Protein AF-A0A2N0X9U8-F1 (afdb_monomer_lite)

Foldseek 3Di:
DWDWDWPPVPADPFWTWIAGPVGDIDIDGPVVVVVVPPPPPVPPPCPDFPDDLVVLLQVVLQVDDLVRSCVVRVHDSVVSCVSNVVSQVVFVVVQVLQQQAFEADPVGTDPHGPVVLLCVLQVVVVHHQVQKDWTWHADPVRWIKIWIDDDPDIWIWTWADDPPDRIYTYTDDPSNVSSNPDPPPPPPVPPPPPPPPPPDPPPPPDPPDPDDDPVCVVVPDDDDDDDDD

Radius of gyration: 42.29 Å; chains: 1; bounding box: 93×43×128 Å

Organism: NCBI:txid161890

InterPro domains:
  IPR021421 Domain of unknown function DUF3071 [PF11268] (1-158)
  IPR047682 Septation protein SepH-like [NF040712] (1-182)

pLDDT: mean 82.92, std 18.52, range [40.16, 98.5]

Secondary structure (DSSP, 8-state):
----EE-TTT--SSEEEEE-TTS-EEEEEHHHHHHHHS--------PPPSS-HHHHHHHHHTT--HHHHHHHHTS-GGGTHHHHHHHHHHHHHHHHHHHTSEEEETTEE-SS-HHHHHHHHHHTTT--GGG-EEEEEE-TTS-EEEEEEETTEEEEEEEE--SSS--EEEE-SHHHHHHHSPPPP-------------------------PPPHHHHHTT---------

Structure (mmCIF, N/CA/C/O backbone):
data_AF-A0A2N0X9U8-F1
#
_entry.id   AF-A0A2N0X9U8-F1
#
loop_
_atom_site.group_PDB
_atom_site.id
_atom_site.type_symbol
_atom_site.label_atom_id
_atom_site.label_alt_id
_atom_site.label_comp_id
_atom_site.label_asym_id
_atom_site.label_entity_id
_atom_site.label_seq_id
_atom_site.pdbx_PDB_ins_code
_atom_site.Cartn_x
_atom_site.Cartn_y
_atom_site.Cartn_z
_atom_site.occupancy
_atom_site.B_iso_or_equiv
_atom_site.auth_seq_id
_atom_site.auth_comp_id
_atom_site.auth_asym_id
_atom_site.auth_atom_id
_atom_site.pdbx_PDB_model_num
ATOM 1 N N . MET A 1 1 ? -51.747 7.696 3.786 1.00 64.94 1 MET A N 1
ATOM 2 C CA . MET A 1 1 ? -51.017 8.387 4.869 1.00 64.94 1 MET A CA 1
ATOM 3 C C . MET A 1 1 ? -51.560 9.799 4.972 1.00 64.94 1 MET A C 1
ATOM 5 O O . MET A 1 1 ? -51.963 10.325 3.943 1.00 64.94 1 MET A O 1
ATOM 9 N N . ARG A 1 2 ? -51.633 10.371 6.176 1.00 81.62 2 ARG A N 1
ATOM 10 C CA . ARG A 1 2 ? -51.965 11.790 6.367 1.00 81.62 2 ARG A CA 1
ATOM 11 C C . ARG A 1 2 ? -50.661 12.577 6.458 1.00 81.62 2 ARG A C 1
ATOM 13 O O . ARG A 1 2 ? -49.726 12.105 7.099 1.00 81.62 2 ARG A O 1
ATOM 20 N N . GLU A 1 3 ? -50.603 13.722 5.795 1.00 84.56 3 GLU A N 1
ATOM 21 C CA . GLU A 1 3 ? -49.429 14.596 5.793 1.00 84.56 3 GLU A CA 1
ATOM 22 C C . GLU A 1 3 ? -49.537 15.616 6.930 1.00 84.56 3 GLU A C 1
ATOM 24 O O . GLU A 1 3 ? -50.634 16.053 7.270 1.00 84.56 3 GLU A O 1
ATOM 29 N N . LEU A 1 4 ? -48.403 15.963 7.536 1.00 92.75 4 LEU A N 1
ATOM 30 C CA . LEU A 1 4 ? -48.306 16.992 8.568 1.00 92.75 4 LEU A CA 1
ATOM 31 C C . LEU A 1 4 ? -47.354 18.085 8.086 1.00 92.75 4 LEU A C 1
ATOM 33 O O . LEU A 1 4 ? -46.292 17.790 7.533 1.00 92.75 4 LEU A O 1
ATOM 37 N N . HIS A 1 5 ? -47.710 19.342 8.327 1.00 91.88 5 HIS A N 1
ATOM 38 C CA . HIS A 1 5 ? -46.909 20.498 7.942 1.00 91.88 5 HIS A CA 1
ATOM 39 C C . HIS A 1 5 ? -46.219 21.111 9.158 1.00 91.88 5 HIS A C 1
ATOM 41 O O . HIS A 1 5 ? -46.817 21.265 10.218 1.00 91.88 5 HIS A O 1
ATOM 47 N N . LEU A 1 6 ? -44.947 21.482 9.007 1.00 94.06 6 LEU A N 1
ATOM 48 C CA . LEU A 1 6 ? -44.181 22.121 10.075 1.00 94.06 6 LEU A CA 1
ATOM 49 C C . LEU A 1 6 ? -44.569 23.596 10.229 1.00 94.06 6 LEU A C 1
ATOM 51 O O . LEU A 1 6 ? -44.310 24.411 9.339 1.00 94.06 6 LEU A O 1
ATOM 55 N N . VAL A 1 7 ? -45.076 23.958 11.405 1.00 94.75 7 VAL A N 1
ATOM 56 C CA . VAL A 1 7 ? -45.384 25.340 11.782 1.00 94.75 7 VAL A CA 1
ATOM 57 C C . VAL A 1 7 ? -44.135 25.975 12.390 1.00 94.75 7 VAL A C 1
ATOM 59 O O . VAL A 1 7 ? -43.879 25.923 13.596 1.00 94.75 7 VAL A O 1
ATOM 62 N N . ARG A 1 8 ? -43.305 26.578 11.532 1.00 88.56 8 ARG A N 1
ATOM 63 C CA . ARG A 1 8 ? -42.007 27.157 11.933 1.00 88.56 8 ARG A CA 1
ATOM 64 C C . ARG A 1 8 ? -42.114 28.285 12.960 1.00 88.56 8 ARG A C 1
ATOM 66 O O . ARG A 1 8 ? -41.180 28.464 13.726 1.00 88.56 8 ARG A O 1
ATOM 73 N N . SER A 1 9 ? -43.213 29.037 12.971 1.00 92.38 9 SER A N 1
ATOM 74 C CA . SER A 1 9 ? -43.421 30.155 13.902 1.00 92.38 9 SER A CA 1
ATOM 75 C C . SER A 1 9 ? -43.620 29.711 15.350 1.00 92.38 9 SER A C 1
ATOM 77 O O . SER A 1 9 ? -43.297 30.464 16.260 1.00 92.38 9 SER A O 1
ATOM 79 N N . GLU A 1 10 ? -44.154 28.506 15.557 1.00 87.81 10 GLU A N 1
ATOM 80 C CA . GLU A 1 10 ? -44.446 27.948 16.885 1.00 87.81 10 GLU A CA 1
ATOM 81 C C . GLU A 1 10 ? -43.420 26.886 17.309 1.00 87.81 10 GLU A C 1
ATOM 83 O O . GLU A 1 10 ? -43.411 26.435 18.452 1.00 87.81 10 GLU A O 1
ATOM 88 N N . SER A 1 11 ? -42.523 26.507 16.396 1.00 90.19 11 SER A N 1
ATOM 89 C CA . SER A 1 11 ? -41.419 25.596 16.679 1.00 90.19 11 SER A CA 1
ATOM 90 C C . SER A 1 11 ? -40.275 26.334 17.379 1.00 90.19 11 SER A C 1
ATOM 92 O O . SER A 1 11 ? -39.897 27.441 16.997 1.00 90.19 11 SER A O 1
ATOM 94 N N . THR A 1 12 ? -39.688 25.702 18.389 1.00 90.88 12 THR A N 1
ATOM 95 C CA . THR A 1 12 ? -38.556 26.225 19.162 1.00 90.88 12 THR A CA 1
ATOM 96 C C . THR A 1 12 ? -37.292 25.407 18.894 1.00 90.88 12 THR A C 1
ATOM 98 O O . THR A 1 12 ? -37.301 24.435 18.143 1.00 90.88 12 THR A O 1
ATOM 101 N N . GLY A 1 13 ? -36.177 25.777 19.534 1.00 85.81 13 GLY A N 1
ATOM 102 C CA . GLY A 1 13 ? -34.935 25.000 19.465 1.00 85.81 13 GLY A CA 1
ATOM 103 C C . GLY A 1 13 ? -35.020 23.598 20.086 1.00 85.81 13 GLY A C 1
ATOM 104 O O . GLY A 1 13 ? -34.142 22.781 19.818 1.00 85.81 13 GLY A O 1
ATOM 105 N N . SER A 1 14 ? -36.062 23.302 20.873 1.00 91.06 14 SER A N 1
ATOM 106 C CA . SER A 1 14 ? -36.274 22.006 21.536 1.00 91.06 14 SER A CA 1
ATOM 107 C C . SER A 1 14 ? -37.553 21.274 21.105 1.00 91.06 14 SER A C 1
ATOM 109 O O . SER A 1 14 ? -37.712 20.094 21.418 1.00 91.06 14 SER A O 1
ATOM 111 N N . THR A 1 15 ? -38.468 21.920 20.377 1.00 93.00 15 THR A N 1
ATOM 112 C CA . THR A 1 15 ? -39.773 21.338 20.021 1.00 93.00 15 THR A CA 1
ATOM 113 C C . THR A 1 15 ? -40.205 21.755 18.620 1.00 93.00 15 THR A C 1
ATOM 115 O O . THR A 1 15 ? -40.174 22.936 18.284 1.00 93.00 15 THR A O 1
ATOM 118 N N . LEU A 1 16 ? -40.645 20.793 17.810 1.00 94.31 16 LEU A N 1
ATOM 119 C CA . LEU A 1 16 ? -41.283 21.026 16.516 1.00 94.31 16 LEU A CA 1
ATOM 120 C C . LEU A 1 16 ? -42.798 20.966 16.681 1.00 94.31 16 LEU A C 1
ATOM 122 O O . LEU A 1 16 ? -43.321 20.022 17.271 1.00 94.31 16 LEU A O 1
ATOM 126 N N . VAL A 1 17 ? -43.494 21.955 16.127 1.00 95.06 17 VAL A N 1
ATOM 127 C CA . VAL A 1 17 ? -44.958 21.973 16.076 1.00 95.06 17 VAL A CA 1
ATOM 128 C C . VAL A 1 17 ? -45.402 21.624 14.663 1.00 95.06 17 VAL A C 1
ATOM 130 O O . VAL A 1 17 ? -44.991 22.263 13.694 1.00 95.06 17 VAL A O 1
ATOM 133 N N . LEU A 1 18 ? -46.223 20.588 14.552 1.00 94.50 18 LEU A N 1
ATOM 134 C CA . LEU A 1 18 ? -46.765 20.064 13.309 1.00 94.50 18 LEU A CA 1
ATOM 135 C C . LEU A 1 18 ? -48.277 20.285 13.277 1.00 94.50 18 LEU A C 1
ATOM 137 O O . LEU A 1 18 ? -48.951 20.110 14.288 1.00 94.50 18 LEU A O 1
ATOM 141 N N . GLU A 1 19 ? -48.818 20.625 12.118 1.00 95.50 19 GLU A N 1
ATOM 142 C CA . GLU A 1 19 ? -50.248 20.842 11.919 1.00 95.50 19 GLU A CA 1
ATOM 143 C C . GLU A 1 19 ? -50.774 19.922 10.819 1.00 95.50 19 GLU A C 1
ATOM 145 O O . GLU A 1 19 ? -50.131 19.719 9.784 1.00 95.50 19 GLU A O 1
ATOM 150 N N . SER A 1 20 ? -51.939 19.333 11.065 1.00 93.12 20 SER A N 1
ATOM 151 C CA . SER A 1 20 ? -52.657 18.545 10.069 1.00 93.12 20 SER A CA 1
ATOM 152 C C . SER A 1 20 ? -53.503 19.438 9.148 1.00 93.12 20 SER A C 1
ATOM 154 O O . SER A 1 20 ? -53.868 20.546 9.534 1.00 93.12 20 SER A O 1
ATOM 156 N N . PRO A 1 21 ? -53.926 18.952 7.967 1.00 88.44 21 PRO A N 1
ATOM 157 C CA . PRO A 1 21 ? -54.859 19.677 7.100 1.00 88.44 21 PRO A CA 1
ATOM 158 C C . PRO A 1 21 ? -56.221 19.963 7.755 1.00 88.44 21 PRO A C 1
ATOM 160 O O . PRO A 1 21 ? -56.967 20.816 7.287 1.00 88.44 21 PRO A O 1
ATOM 163 N N . GLU A 1 22 ? -56.550 19.228 8.821 1.00 89.62 22 GLU A N 1
ATOM 164 C CA . GLU A 1 22 ? -57.786 19.337 9.601 1.00 89.62 22 GLU A CA 1
ATOM 165 C C . GLU A 1 22 ? -57.666 20.398 10.722 1.00 89.62 22 GLU A C 1
ATOM 167 O O . GLU A 1 22 ? -58.653 20.703 11.387 1.00 89.62 22 GLU A O 1
ATOM 172 N N . GLY A 1 23 ? -56.479 21.000 10.901 1.00 86.94 23 GLY A N 1
ATOM 173 C CA . GLY A 1 23 ? -56.189 22.045 11.894 1.00 86.94 23 GLY A CA 1
ATOM 174 C C . GLY A 1 23 ? -55.699 21.519 13.247 1.00 86.94 23 GLY A C 1
ATOM 175 O O . GLY A 1 23 ? -55.341 22.304 14.127 1.00 86.94 23 GLY A O 1
ATOM 176 N N . ASP A 1 24 ? -55.645 20.195 13.427 1.00 92.94 24 ASP A N 1
ATOM 177 C CA . ASP A 1 24 ? -55.101 19.596 14.646 1.00 92.94 24 ASP A CA 1
ATOM 178 C C . ASP A 1 24 ? -53.593 19.829 14.750 1.00 92.94 24 ASP A C 1
ATOM 180 O O . ASP A 1 24 ? -52.853 19.620 13.781 1.00 92.94 24 ASP A O 1
ATOM 184 N N . ARG A 1 25 ? -53.142 20.209 15.950 1.00 90.81 25 ARG A N 1
ATOM 185 C CA . ARG A 1 25 ? -51.741 20.517 16.253 1.00 90.81 25 ARG A CA 1
ATOM 186 C C . ARG A 1 25 ? -51.091 19.414 17.074 1.00 90.81 25 ARG A C 1
ATOM 188 O O . ARG A 1 25 ? -51.655 18.930 18.053 1.00 90.81 25 ARG A O 1
ATOM 195 N N . TYR A 1 26 ? -49.859 19.092 16.711 1.00 92.62 26 TYR A N 1
ATOM 196 C CA . TYR A 1 26 ? -49.031 18.064 17.323 1.00 92.62 26 TYR A CA 1
ATOM 197 C C . TYR A 1 26 ? -47.672 18.658 17.689 1.00 92.62 26 TYR A C 1
ATOM 199 O O . TYR A 1 26 ? -47.125 19.488 16.968 1.00 92.62 26 TYR A O 1
ATOM 207 N N . SER A 1 27 ? -47.123 18.230 18.818 1.00 92.12 27 SER A N 1
ATOM 208 C CA . SER A 1 27 ? -45.821 18.662 19.328 1.00 92.12 27 SER A CA 1
ATOM 209 C C . SER A 1 27 ? -44.880 17.463 19.355 1.00 92.12 27 SER A C 1
ATOM 211 O O . SER A 1 27 ? -45.285 16.378 19.771 1.00 92.12 27 SER A O 1
ATOM 213 N N . LEU A 1 28 ? -43.642 17.657 18.899 1.00 93.19 28 LEU A N 1
ATOM 214 C CA . LEU A 1 28 ? -42.609 16.628 18.878 1.00 93.19 28 LEU A CA 1
ATOM 215 C C . LEU A 1 28 ? -41.297 17.182 19.432 1.00 93.19 28 LEU A C 1
ATOM 217 O O . LEU A 1 28 ? -40.829 18.243 19.007 1.00 93.19 28 LEU A O 1
ATOM 221 N N . ALA A 1 29 ? -40.682 16.466 20.371 1.00 94.44 29 ALA A N 1
ATOM 222 C CA . ALA A 1 29 ? -39.399 16.871 20.925 1.00 94.44 29 ALA A CA 1
ATOM 223 C C . ALA A 1 29 ? -38.293 16.716 19.870 1.00 94.44 29 ALA A C 1
ATOM 225 O O . ALA A 1 29 ? -38.149 15.668 19.238 1.00 94.44 29 ALA A O 1
ATOM 226 N N . ILE A 1 30 ? -37.472 17.755 19.697 1.00 91.00 30 ILE A N 1
ATOM 227 C CA . ILE A 1 30 ? -36.358 17.722 18.737 1.00 91.00 30 ILE A CA 1
ATOM 228 C C . ILE A 1 30 ? -35.358 16.621 19.093 1.00 91.00 30 ILE A C 1
ATOM 230 O O . ILE A 1 30 ? -34.790 16.005 18.193 1.00 91.00 30 ILE A O 1
ATOM 234 N N . ASP A 1 31 ? -35.174 16.332 20.381 1.00 86.69 31 ASP A N 1
ATOM 235 C CA . ASP A 1 31 ? -34.263 15.278 20.826 1.00 86.69 31 ASP A CA 1
ATOM 236 C C . ASP A 1 31 ? -34.759 13.872 20.461 1.00 86.69 31 ASP A C 1
ATOM 238 O O . ASP A 1 31 ? -33.944 13.017 20.124 1.00 86.69 31 ASP A O 1
ATOM 242 N N . GLU A 1 32 ? -36.073 13.636 20.417 1.00 86.81 32 GLU A N 1
ATOM 243 C CA . GLU A 1 32 ? -36.639 12.362 19.949 1.00 86.81 32 GLU A CA 1
ATOM 244 C C . GLU A 1 32 ? -36.418 12.178 18.446 1.00 86.81 32 GLU A C 1
ATOM 246 O O . GLU A 1 32 ? -35.963 11.121 18.007 1.00 86.81 32 GLU A O 1
ATOM 251 N N . VAL A 1 33 ? -36.650 13.234 17.656 1.00 87.69 33 VAL A N 1
ATOM 252 C CA . VAL A 1 33 ? -36.375 13.228 16.209 1.00 87.69 33 VAL A CA 1
ATOM 253 C C . VAL A 1 33 ? -34.893 12.991 15.948 1.00 87.69 33 VAL A C 1
ATOM 255 O O . VAL A 1 33 ? -34.537 12.162 15.115 1.00 87.69 33 VAL A O 1
ATOM 258 N N . ARG A 1 34 ? -34.011 13.683 16.676 1.00 84.50 34 ARG A N 1
ATOM 259 C CA . ARG A 1 34 ? -32.560 13.488 16.571 1.00 84.50 34 ARG A CA 1
ATOM 260 C C . ARG A 1 34 ? -32.148 12.082 16.975 1.00 84.50 34 ARG A C 1
ATOM 262 O O . ARG A 1 34 ? -31.345 11.485 16.275 1.00 84.50 34 ARG A O 1
ATOM 269 N N . SER A 1 35 ? -32.695 11.541 18.060 1.00 82.06 35 SER A N 1
ATOM 270 C CA . SER A 1 35 ? -32.405 10.171 18.487 1.00 82.06 35 SER A CA 1
ATOM 271 C C . SER A 1 35 ? -32.861 9.134 17.462 1.00 82.06 35 SER A C 1
ATOM 273 O O . SER A 1 35 ? -32.206 8.107 17.329 1.00 82.06 35 SER A O 1
ATOM 275 N N . PHE A 1 36 ? -33.969 9.380 16.761 1.00 83.00 36 PHE A N 1
ATOM 276 C CA . PHE A 1 36 ? -34.494 8.479 15.736 1.00 83.00 36 PHE A CA 1
ATOM 277 C C . PHE A 1 36 ? -33.736 8.576 14.404 1.00 83.00 36 PHE A C 1
ATOM 279 O O . PHE A 1 36 ? -33.551 7.573 13.722 1.00 83.00 36 PHE A O 1
ATOM 286 N N . LEU A 1 37 ? -33.312 9.785 14.021 1.00 82.81 37 LEU A N 1
ATOM 287 C CA . LEU A 1 37 ? -32.565 10.036 12.784 1.00 82.81 37 LEU A CA 1
ATOM 288 C C . LEU A 1 37 ? -31.057 9.807 12.927 1.00 82.81 37 LEU A C 1
ATOM 290 O O . LEU A 1 37 ? -30.375 9.648 11.914 1.00 82.81 37 LEU A O 1
ATOM 294 N N . SER A 1 38 ? -30.526 9.804 14.153 1.00 76.75 38 SER A N 1
ATOM 295 C CA . SER A 1 38 ? -29.155 9.376 14.408 1.00 76.75 38 SER A CA 1
ATOM 296 C C . SER A 1 38 ? -29.013 7.923 13.953 1.00 76.75 38 SER A C 1
ATOM 298 O O . SER A 1 38 ? -29.778 7.074 14.420 1.00 76.75 38 SER A O 1
ATOM 300 N N . PRO A 1 39 ? -28.044 7.610 13.069 1.00 62.06 39 PRO A N 1
ATOM 301 C CA . PRO A 1 39 ? -27.688 6.230 12.789 1.00 62.06 39 PRO A CA 1
ATOM 302 C C . PRO A 1 39 ? -27.469 5.529 14.123 1.00 62.06 39 PRO A C 1
ATOM 304 O O . PRO A 1 39 ? -26.845 6.105 15.018 1.00 62.06 39 PRO A O 1
ATOM 307 N N . ALA A 1 40 ? -27.997 4.317 14.269 1.00 59.59 40 ALA A N 1
ATOM 308 C CA . ALA A 1 40 ? -27.660 3.475 15.399 1.00 59.59 40 ALA A CA 1
ATOM 309 C C . ALA A 1 40 ? -26.148 3.216 15.343 1.00 59.59 40 ALA A C 1
ATOM 311 O O . ALA A 1 40 ? -25.688 2.267 14.716 1.00 59.59 40 ALA A O 1
ATOM 312 N N . GLU A 1 41 ? -25.358 4.087 15.968 1.00 52.75 41 GLU A N 1
ATOM 313 C CA . GLU A 1 41 ? -24.040 3.717 16.436 1.00 52.75 41 GLU A CA 1
ATOM 314 C C . GLU A 1 41 ? -24.313 2.629 17.461 1.00 52.75 41 GLU A C 1
ATOM 316 O O . GLU A 1 41 ? -24.654 2.899 18.616 1.00 52.75 41 GLU A O 1
ATOM 321 N N . GLU A 1 42 ? -24.255 1.379 17.005 1.00 53.09 42 GLU A N 1
ATOM 322 C CA . GLU A 1 42 ? -24.081 0.235 17.873 1.00 53.09 42 GLU A CA 1
ATOM 323 C C . GLU A 1 42 ? -22.865 0.560 18.733 1.00 53.09 42 GLU A C 1
ATOM 325 O O . GLU A 1 42 ? -21.714 0.380 18.326 1.00 53.09 42 GLU A O 1
ATOM 330 N N . LYS A 1 43 ? -23.129 1.101 19.927 1.00 48.97 43 LYS A N 1
ATOM 331 C CA . LYS A 1 43 ? -22.184 1.196 21.028 1.00 48.97 43 LYS A CA 1
ATOM 332 C C . LYS A 1 43 ? -21.839 -0.237 21.390 1.00 48.97 43 LYS A C 1
ATOM 334 O O . LYS A 1 43 ? -22.377 -0.810 22.330 1.00 48.97 43 LYS A O 1
ATOM 339 N N . SER A 1 44 ? -20.977 -0.829 20.574 1.00 52.88 44 SER A N 1
ATOM 340 C CA . SER A 1 44 ? -20.304 -2.075 20.850 1.00 52.88 44 SER A CA 1
ATOM 341 C C . SER A 1 44 ? -19.590 -1.833 22.165 1.00 52.88 44 SER A C 1
ATOM 343 O O . SER A 1 44 ? -18.632 -1.058 22.219 1.00 52.88 44 SER A O 1
ATOM 345 N N . GLU A 1 45 ? -20.100 -2.435 23.237 1.00 52.62 45 GLU A N 1
ATOM 346 C CA . GLU A 1 45 ? -19.415 -2.461 24.520 1.00 52.62 45 GLU A CA 1
ATOM 347 C C . GLU A 1 45 ? -17.937 -2.807 24.284 1.00 52.62 45 GLU A C 1
ATOM 349 O O . GLU A 1 45 ? -17.634 -3.584 23.366 1.00 52.62 45 GLU A O 1
ATOM 354 N N . PRO A 1 46 ? -16.996 -2.249 25.068 1.00 46.59 46 PRO A N 1
ATOM 355 C CA . PRO A 1 46 ? -15.576 -2.524 24.917 1.00 46.59 46 PRO A CA 1
ATOM 356 C C . PRO A 1 46 ? -15.276 -3.965 25.352 1.00 46.59 46 PRO A C 1
ATOM 358 O O . PRO A 1 46 ? -14.673 -4.230 26.387 1.00 46.59 46 PRO A O 1
ATOM 361 N N . ARG A 1 47 ? -15.692 -4.935 24.536 1.00 57.19 47 ARG A N 1
ATOM 362 C CA . ARG A 1 47 ? -15.208 -6.303 24.590 1.00 57.19 47 ARG A CA 1
ATOM 363 C C . ARG A 1 47 ? -13.754 -6.241 24.156 1.00 57.19 47 ARG A C 1
ATOM 365 O O . ARG A 1 47 ? -13.472 -5.783 23.046 1.00 57.19 47 ARG A O 1
ATOM 372 N N . ALA A 1 48 ? -12.850 -6.653 25.042 1.00 59.88 48 ALA A N 1
ATOM 373 C CA . ALA A 1 48 ? -11.420 -6.681 24.766 1.00 59.88 48 ALA A CA 1
ATOM 374 C C . ALA A 1 48 ? -11.156 -7.353 23.409 1.00 59.88 48 ALA A C 1
ATOM 376 O O . ALA A 1 48 ? -11.737 -8.398 23.105 1.00 59.88 48 ALA A O 1
ATOM 377 N N . LEU A 1 49 ? -10.323 -6.717 22.583 1.00 60.88 49 LEU A N 1
ATOM 378 C CA . LEU A 1 49 ? -9.927 -7.273 21.293 1.00 60.88 49 LEU A CA 1
ATOM 379 C C . LEU A 1 49 ? -9.220 -8.623 21.521 1.00 60.88 49 LEU A C 1
ATOM 381 O O . LEU A 1 49 ? -8.395 -8.719 22.433 1.00 60.88 49 LEU A O 1
ATOM 385 N N . PRO A 1 50 ? -9.517 -9.659 20.716 1.00 68.44 50 PRO A N 1
ATOM 386 C CA . PRO A 1 50 ? -8.886 -10.971 20.863 1.00 68.44 50 PRO A CA 1
ATOM 387 C C . PRO A 1 50 ? -7.384 -10.951 20.529 1.00 68.44 50 PRO A C 1
ATOM 389 O O . PRO A 1 50 ? -6.636 -11.785 21.032 1.00 68.44 50 PRO A O 1
ATOM 392 N N . LEU A 1 51 ? -6.929 -9.990 19.715 1.00 70.31 51 LEU A N 1
ATOM 393 C CA . LEU A 1 51 ? -5.517 -9.749 19.411 1.00 70.31 51 LEU A CA 1
ATOM 394 C C . LEU A 1 51 ? -5.001 -8.502 20.129 1.00 70.31 51 LEU A C 1
ATOM 396 O O . LEU A 1 51 ? -5.742 -7.536 20.334 1.00 70.31 51 LEU A O 1
ATOM 400 N N . ARG A 1 52 ? -3.705 -8.489 20.469 1.00 86.75 52 ARG A N 1
ATOM 401 C CA . ARG A 1 52 ? -3.082 -7.275 21.005 1.00 86.75 52 ARG A CA 1
ATOM 402 C C . ARG A 1 52 ? -2.925 -6.243 19.878 1.00 86.75 52 ARG A C 1
ATOM 404 O O . ARG A 1 52 ? -2.699 -6.630 18.732 1.00 86.75 52 ARG A O 1
ATOM 411 N N . PRO A 1 53 ? -2.935 -4.930 20.184 1.00 89.50 53 PRO A N 1
ATOM 412 C CA . PRO A 1 53 ? -2.696 -3.873 19.193 1.00 89.50 53 PRO A CA 1
ATOM 413 C C . PRO A 1 53 ? -1.454 -4.093 18.317 1.00 89.50 53 PRO A C 1
ATOM 415 O O . PRO A 1 53 ? -1.479 -3.819 17.121 1.00 89.50 53 PRO A O 1
ATOM 418 N N . ARG A 1 54 ? -0.381 -4.646 18.898 1.00 92.50 54 ARG A N 1
ATOM 419 C CA . ARG A 1 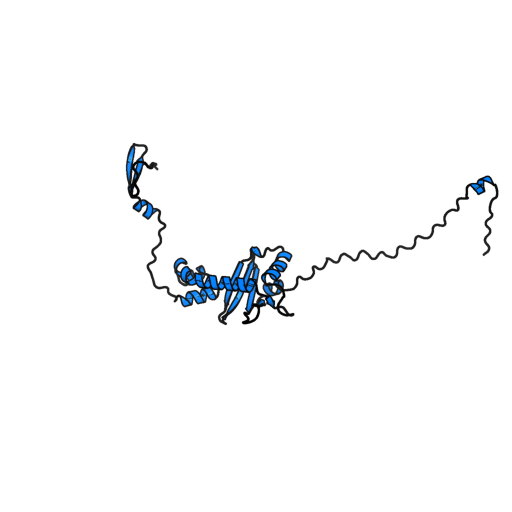54 ? 0.848 -4.992 18.175 1.00 92.50 54 ARG A CA 1
ATOM 420 C C . ARG A 1 54 ? 0.620 -6.055 17.098 1.00 92.50 54 ARG A C 1
ATOM 422 O O . ARG A 1 54 ? 1.134 -5.907 15.998 1.00 92.50 54 ARG A O 1
ATOM 429 N N . ASP A 1 55 ? -0.180 -7.078 17.382 1.00 93.25 55 ASP A N 1
ATOM 430 C CA . ASP A 1 55 ? -0.450 -8.163 16.434 1.00 93.25 55 ASP A CA 1
ATOM 431 C C . ASP A 1 55 ? -1.288 -7.661 15.249 1.00 93.25 55 ASP A C 1
ATOM 433 O O . ASP A 1 55 ? -1.051 -8.055 14.108 1.00 93.25 55 ASP A O 1
ATOM 437 N N . ILE A 1 56 ? -2.234 -6.746 15.508 1.00 94.75 56 ILE A N 1
ATOM 438 C CA . ILE A 1 56 ? -2.997 -6.045 14.462 1.00 94.75 56 ILE A CA 1
ATOM 439 C C . ILE 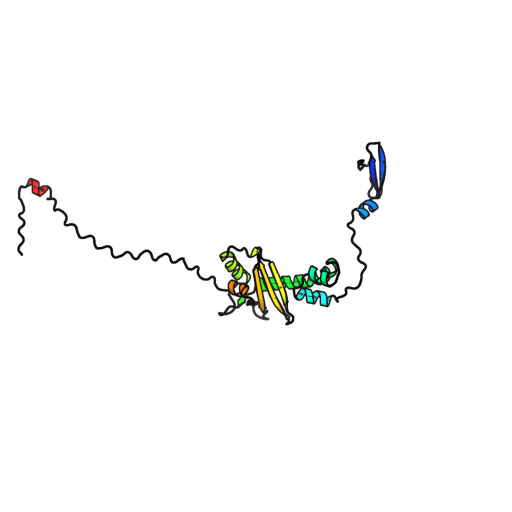A 1 56 ? -2.030 -5.288 13.549 1.00 94.75 56 ILE A C 1
ATOM 441 O O . ILE A 1 56 ? -2.050 -5.463 12.332 1.00 94.75 56 ILE A O 1
ATOM 445 N N . GLN A 1 57 ? -1.146 -4.481 14.138 1.00 96.50 57 GLN A N 1
ATOM 446 C CA . GLN A 1 57 ? -0.167 -3.696 13.391 1.00 96.50 57 GLN A CA 1
ATOM 447 C C . GLN A 1 57 ? 0.787 -4.572 12.582 1.00 96.50 57 GLN A C 1
ATOM 449 O O . GLN A 1 57 ? 1.026 -4.281 11.414 1.00 96.50 57 GLN A O 1
ATOM 454 N N . ASP A 1 58 ? 1.308 -5.650 13.166 1.00 96.06 58 ASP A N 1
ATOM 455 C CA . ASP A 1 58 ? 2.237 -6.559 12.495 1.00 96.06 58 ASP A CA 1
ATOM 456 C C . ASP A 1 58 ? 1.567 -7.271 11.308 1.00 96.06 58 ASP A C 1
ATOM 458 O O . ASP A 1 58 ? 2.177 -7.384 10.244 1.00 96.06 58 ASP A O 1
ATOM 462 N N . ARG A 1 59 ? 0.285 -7.647 11.425 1.00 95.88 59 ARG A N 1
ATOM 463 C CA . ARG A 1 59 ? -0.500 -8.209 10.309 1.00 95.88 59 ARG A CA 1
ATOM 464 C C . ARG A 1 59 ? -0.741 -7.203 9.188 1.00 95.88 59 ARG A C 1
ATOM 466 O O . ARG A 1 59 ? -0.512 -7.528 8.025 1.00 95.88 59 ARG A O 1
ATOM 473 N N . ILE A 1 60 ? -1.162 -5.982 9.523 1.00 97.50 60 ILE A N 1
ATOM 474 C CA . ILE A 1 60 ? -1.359 -4.915 8.530 1.00 97.50 60 ILE A CA 1
ATOM 475 C C . ILE A 1 60 ? -0.029 -4.561 7.860 1.00 97.50 60 ILE A C 1
ATOM 477 O O . ILE A 1 60 ? 0.014 -4.351 6.647 1.00 97.50 60 ILE A O 1
ATOM 481 N N . ARG A 1 61 ? 1.075 -4.546 8.617 1.00 97.94 61 ARG A N 1
ATOM 482 C CA . ARG A 1 61 ? 2.422 -4.325 8.077 1.00 97.94 61 ARG A CA 1
ATOM 483 C C . ARG A 1 61 ? 2.827 -5.452 7.134 1.00 97.94 61 ARG A C 1
ATOM 485 O O . ARG A 1 61 ? 3.445 -5.174 6.115 1.00 97.94 61 ARG A O 1
ATOM 492 N N . GLY A 1 62 ? 2.414 -6.684 7.427 1.00 97.75 62 GLY A N 1
ATOM 493 C CA . GLY A 1 62 ? 2.559 -7.861 6.567 1.00 97.75 62 GLY A CA 1
ATOM 494 C C . GLY A 1 62 ? 1.693 -7.865 5.302 1.00 97.75 62 GLY A C 1
ATOM 495 O O . GLY A 1 62 ? 1.790 -8.800 4.517 1.00 97.75 62 GLY A O 1
ATOM 496 N N . GLY A 1 63 ? 0.877 -6.831 5.072 1.00 97.06 63 GLY A N 1
ATOM 497 C CA . GLY A 1 63 ? 0.091 -6.664 3.846 1.00 97.06 63 GLY A CA 1
ATOM 498 C C . GLY A 1 63 ? -1.386 -7.027 3.979 1.00 97.06 63 GLY A C 1
ATOM 499 O O . GLY A 1 63 ? -2.127 -6.849 3.015 1.00 97.06 63 GLY A O 1
ATOM 500 N N . ALA A 1 64 ? -1.841 -7.466 5.157 1.00 97.12 64 ALA A N 1
ATOM 501 C CA . ALA A 1 64 ? -3.266 -7.659 5.397 1.00 97.12 64 ALA A CA 1
ATOM 502 C C . ALA A 1 64 ? -4.028 -6.325 5.282 1.00 97.12 64 ALA A C 1
ATOM 504 O O . ALA A 1 64 ? -3.504 -5.246 5.589 1.00 97.12 64 ALA A O 1
ATOM 505 N N . THR A 1 65 ? -5.276 -6.403 4.831 1.00 97.44 65 THR A N 1
ATOM 506 C CA . THR A 1 65 ? -6.203 -5.265 4.818 1.00 97.44 65 THR A CA 1
ATOM 507 C C . THR A 1 65 ? -6.912 -5.126 6.165 1.00 97.44 65 THR A C 1
ATOM 509 O O . THR A 1 65 ? -6.992 -6.082 6.938 1.00 97.44 65 THR A O 1
ATOM 512 N N . VAL A 1 66 ? -7.444 -3.932 6.446 1.00 97.12 66 VAL A N 1
ATOM 513 C CA . VAL A 1 66 ? -8.245 -3.674 7.656 1.00 97.12 66 VAL A CA 1
ATOM 514 C C . VAL A 1 66 ? -9.421 -4.646 7.731 1.00 97.12 66 VAL A C 1
ATOM 516 O O . VAL A 1 66 ? -9.599 -5.292 8.760 1.00 97.12 66 VAL A O 1
ATOM 519 N N . SER A 1 67 ? -10.129 -4.821 6.613 1.00 96.94 67 SER A N 1
ATOM 520 C CA . SER A 1 67 ? -11.265 -5.735 6.483 1.00 96.94 67 SER A CA 1
ATOM 521 C C . SER A 1 67 ? -10.897 -7.188 6.798 1.00 96.94 67 SER A C 1
ATOM 523 O O . SER A 1 67 ? -11.502 -7.798 7.673 1.00 96.94 67 SER A O 1
ATOM 525 N N . GLN A 1 68 ? -9.820 -7.718 6.202 1.00 96.69 68 GLN A N 1
ATOM 526 C CA . GLN A 1 68 ? -9.354 -9.086 6.483 1.00 96.69 68 GLN A CA 1
ATOM 527 C C . GLN A 1 68 ? -8.997 -9.294 7.959 1.00 96.69 68 GLN A C 1
ATOM 529 O O . GLN A 1 68 ? -9.293 -10.337 8.539 1.00 96.69 68 GLN A O 1
ATOM 534 N N . VAL A 1 69 ? -8.344 -8.308 8.580 1.00 95.88 69 VAL A N 1
ATOM 535 C CA . VAL A 1 69 ? -7.973 -8.388 9.998 1.00 95.88 69 VAL A CA 1
ATOM 536 C C . VAL A 1 69 ? -9.215 -8.311 10.890 1.00 95.88 69 VAL A C 1
ATOM 538 O O . VAL A 1 69 ? -9.308 -9.063 11.860 1.00 95.88 69 VAL A O 1
ATOM 541 N N . ALA A 1 70 ? -10.178 -7.453 10.554 1.00 94.25 70 ALA A N 1
ATOM 542 C CA . ALA A 1 70 ? -11.447 -7.306 11.261 1.00 94.25 70 ALA A CA 1
ATOM 543 C C . ALA A 1 70 ? -12.304 -8.582 11.181 1.00 94.25 70 ALA A C 1
ATOM 545 O O . ALA A 1 70 ? -12.729 -9.098 12.217 1.00 94.25 70 ALA A O 1
ATOM 546 N N . GLU A 1 71 ? -12.461 -9.141 9.978 1.00 93.19 71 GLU A N 1
ATOM 547 C CA . GLU A 1 71 ? -13.173 -10.395 9.711 1.00 93.19 71 GLU A CA 1
ATOM 548 C C . GLU A 1 71 ? -12.561 -11.554 10.500 1.00 93.19 71 GLU A C 1
ATOM 550 O O . GLU A 1 71 ? -13.256 -12.251 11.239 1.00 93.19 71 GLU A O 1
ATOM 555 N N . GLN A 1 72 ? -11.238 -11.711 10.436 1.00 90.94 72 GLN A N 1
ATOM 556 C CA . GLN A 1 72 ? -10.536 -12.772 11.152 1.00 90.94 72 GLN A CA 1
ATOM 557 C C . GLN A 1 72 ? -10.674 -12.664 12.679 1.00 90.94 72 GLN A C 1
ATOM 559 O O . GLN A 1 72 ? -10.599 -13.673 13.383 1.00 90.94 72 GLN A O 1
ATOM 564 N N . MET A 1 73 ? -10.848 -11.450 13.205 1.00 87.19 73 MET A N 1
ATOM 565 C CA . MET A 1 73 ? -11.078 -11.204 14.630 1.00 87.19 73 MET A CA 1
ATOM 566 C C . MET A 1 73 ? -12.559 -11.238 15.025 1.00 87.19 73 MET A C 1
ATOM 568 O O . MET A 1 73 ? -12.851 -11.209 16.222 1.00 87.19 73 MET A O 1
ATOM 572 N N . GLY A 1 74 ? -13.485 -11.272 14.063 1.00 89.44 74 GLY A N 1
ATOM 573 C CA . GLY A 1 74 ? -14.919 -11.149 14.319 1.00 89.44 74 GLY A CA 1
ATOM 574 C C . GLY A 1 74 ? -15.297 -9.812 14.964 1.00 89.44 74 GLY A C 1
ATOM 575 O O . GLY A 1 74 ? -16.141 -9.776 15.860 1.00 89.44 74 GLY A O 1
ATOM 576 N N . VAL A 1 75 ? -14.639 -8.715 14.571 1.00 89.31 75 VAL A N 1
ATOM 577 C CA . VAL A 1 75 ? -14.927 -7.359 15.073 1.00 89.31 75 VAL A CA 1
ATOM 578 C C . VAL A 1 75 ? -15.208 -6.393 13.919 1.00 89.31 75 VAL A C 1
ATOM 580 O O . VAL A 1 75 ? -14.730 -6.630 12.816 1.00 89.31 75 VAL A O 1
ATOM 583 N N . PRO A 1 76 ? -15.936 -5.283 14.149 1.00 90.75 76 PRO A N 1
ATOM 584 C CA . PRO A 1 76 ? -16.112 -4.242 13.136 1.00 90.75 76 PRO A CA 1
ATOM 585 C C . PRO A 1 76 ? -14.788 -3.570 12.740 1.00 90.75 76 PRO A C 1
ATOM 587 O O . PRO A 1 76 ? -13.920 -3.366 13.595 1.00 90.75 76 PRO A O 1
ATOM 590 N N . GLU A 1 77 ? -14.669 -3.142 11.478 1.00 93.81 77 GLU A N 1
ATOM 591 C CA . GLU A 1 77 ? -13.476 -2.453 10.948 1.00 93.81 77 GLU A CA 1
ATOM 592 C C . GLU A 1 77 ? -13.107 -1.202 11.755 1.00 93.81 77 GLU A C 1
ATOM 594 O O . GLU A 1 77 ? -11.931 -0.997 12.059 1.00 93.81 77 GLU A O 1
ATOM 599 N N . ALA A 1 78 ? -14.105 -0.452 12.234 1.00 92.31 78 ALA A N 1
ATOM 600 C CA . ALA A 1 78 ? -13.923 0.734 13.074 1.00 92.31 78 ALA A CA 1
ATOM 601 C C . ALA A 1 78 ? -13.092 0.475 14.350 1.00 92.31 78 ALA A C 1
ATOM 603 O O . ALA A 1 78 ? -12.465 1.388 14.884 1.00 92.31 78 ALA A O 1
ATOM 604 N N . ARG A 1 79 ? -13.039 -0.772 14.851 1.00 89.75 79 ARG A N 1
ATOM 605 C CA . ARG A 1 79 ? -12.177 -1.137 15.993 1.00 89.75 79 ARG A CA 1
ATOM 606 C C . ARG A 1 79 ? -10.723 -1.408 15.604 1.00 89.75 79 ARG A C 1
ATOM 608 O O . ARG A 1 79 ? -9.848 -1.366 16.466 1.00 89.75 79 ARG A O 1
ATOM 615 N N . VAL A 1 80 ? -10.460 -1.701 14.336 1.00 94.06 80 VAL A N 1
ATOM 616 C CA . VAL A 1 80 ? -9.129 -2.002 13.787 1.00 94.06 80 VAL A CA 1
ATOM 617 C C . VAL A 1 80 ? -8.475 -0.741 13.224 1.00 94.06 80 VAL A C 1
ATOM 619 O O . VAL A 1 80 ? -7.266 -0.557 13.384 1.00 94.06 80 VAL A O 1
ATOM 622 N N . GLU A 1 81 ? -9.269 0.146 12.621 1.00 95.00 81 GLU A N 1
ATOM 623 C CA . GLU A 1 81 ? -8.828 1.377 11.955 1.00 95.00 81 GLU A CA 1
ATOM 624 C C . GLU A 1 81 ? -7.835 2.230 12.764 1.00 95.00 81 GLU A C 1
ATOM 626 O O . GLU A 1 81 ? -6.780 2.556 12.209 1.00 95.00 81 GLU A O 1
ATOM 631 N N . PRO A 1 82 ? -8.055 2.538 14.063 1.00 95.38 82 PRO A N 1
ATOM 632 C CA . PRO A 1 82 ? -7.116 3.362 14.829 1.00 95.38 82 PRO A CA 1
ATOM 633 C C . PRO A 1 82 ? -5.715 2.747 14.934 1.00 95.38 82 PRO A C 1
ATOM 635 O O . PRO A 1 82 ? -4.713 3.461 14.947 1.00 95.38 82 PRO A O 1
ATOM 638 N N . TYR A 1 83 ? -5.631 1.415 14.991 1.00 95.12 83 TYR A N 1
ATOM 639 C CA . TYR A 1 83 ? -4.363 0.688 15.062 1.00 95.12 83 TYR A CA 1
ATOM 640 C C . TYR A 1 83 ? -3.734 0.487 13.685 1.00 95.12 83 TYR A C 1
ATOM 642 O O . TYR A 1 83 ? -2.508 0.443 13.577 1.00 95.12 83 TYR A O 1
ATOM 650 N N . ALA A 1 84 ? -4.558 0.371 12.644 1.00 96.69 84 ALA A N 1
ATOM 651 C CA . ALA A 1 84 ? -4.108 0.205 11.271 1.00 96.69 84 ALA A CA 1
ATOM 652 C C . ALA A 1 84 ? -3.570 1.511 10.675 1.00 96.69 84 ALA A C 1
ATOM 654 O O . ALA A 1 84 ? -2.571 1.475 9.960 1.00 96.69 84 ALA A O 1
ATOM 655 N N . HIS A 1 85 ? -4.184 2.657 10.984 1.00 97.25 85 HIS A N 1
ATOM 656 C CA . HIS A 1 85 ? -3.874 3.936 10.343 1.00 97.25 85 HIS A CA 1
ATOM 657 C C . HIS A 1 85 ? -2.375 4.307 10.368 1.00 97.25 85 HIS A C 1
ATOM 659 O O . HIS A 1 85 ? -1.828 4.578 9.296 1.00 97.25 85 HIS A O 1
ATOM 665 N N . PRO A 1 86 ? -1.649 4.229 11.506 1.00 97.56 86 PRO A N 1
ATOM 666 C CA . PRO A 1 86 ? -0.211 4.513 11.524 1.00 97.56 86 PRO A CA 1
ATOM 667 C C . PRO A 1 86 ? 0.607 3.592 10.607 1.00 97.56 86 PRO A C 1
ATOM 669 O O . PRO A 1 86 ? 1.560 4.032 9.969 1.00 97.56 86 PRO A O 1
ATOM 672 N N . VAL A 1 87 ? 0.226 2.316 10.510 1.00 98.12 87 VAL A N 1
ATOM 673 C CA . VAL A 1 87 ? 0.922 1.324 9.677 1.00 98.12 87 VAL A CA 1
ATOM 674 C C . VAL A 1 87 ? 0.583 1.507 8.200 1.00 98.12 87 VAL A C 1
ATOM 676 O O . VAL A 1 87 ? 1.441 1.324 7.343 1.00 98.12 87 VAL A O 1
ATOM 679 N N . LEU A 1 88 ? -0.648 1.904 7.879 1.00 97.94 88 LEU A N 1
ATOM 680 C CA . LEU A 1 88 ? -1.033 2.250 6.512 1.00 97.94 88 LEU A CA 1
ATOM 681 C C . LEU A 1 88 ? -0.260 3.479 6.014 1.00 97.94 88 LEU A C 1
ATOM 683 O O . LEU A 1 88 ? 0.219 3.468 4.882 1.00 97.94 88 LEU A O 1
ATOM 687 N N . LEU A 1 89 ? -0.056 4.492 6.865 1.00 98.31 89 LEU A N 1
ATOM 688 C CA . LEU A 1 89 ? 0.815 5.633 6.553 1.00 98.31 89 LEU A CA 1
ATOM 689 C C . LEU A 1 89 ? 2.276 5.210 6.355 1.00 98.31 89 LEU A C 1
ATOM 691 O O . LEU A 1 89 ? 2.928 5.674 5.421 1.00 98.31 89 LEU A O 1
ATOM 695 N N . GLU A 1 90 ? 2.789 4.309 7.199 1.00 98.06 90 GLU A N 1
ATOM 696 C CA . GLU A 1 90 ? 4.125 3.725 7.032 1.00 98.06 90 GLU A CA 1
ATOM 697 C C . GLU A 1 90 ? 4.253 3.037 5.663 1.00 98.06 90 GLU A C 1
ATOM 699 O O . GLU A 1 90 ? 5.164 3.350 4.898 1.00 98.06 90 GLU A O 1
ATOM 704 N N . ARG A 1 91 ? 3.303 2.164 5.310 1.00 98.31 91 ARG A N 1
ATOM 705 C CA . ARG A 1 91 ? 3.268 1.456 4.020 1.00 98.31 91 ARG A CA 1
ATOM 706 C C . ARG A 1 91 ? 3.199 2.415 2.836 1.00 98.31 91 ARG A C 1
ATOM 708 O O . ARG A 1 91 ? 3.968 2.258 1.891 1.00 98.31 91 ARG A O 1
ATOM 715 N N . ALA A 1 92 ? 2.346 3.436 2.908 1.00 97.81 92 ALA A N 1
ATOM 716 C CA . ALA A 1 92 ? 2.239 4.462 1.873 1.00 97.81 92 ALA A CA 1
ATOM 717 C C . ALA A 1 92 ? 3.561 5.225 1.693 1.00 97.81 92 ALA A C 1
ATOM 719 O O . ALA A 1 92 ? 4.024 5.417 0.571 1.00 97.81 92 ALA A O 1
ATOM 720 N N . ARG A 1 93 ? 4.227 5.587 2.796 1.00 98.06 93 ARG A N 1
ATOM 721 C CA . ARG A 1 93 ? 5.548 6.227 2.759 1.00 98.06 93 ARG A CA 1
ATOM 722 C C . ARG A 1 93 ? 6.604 5.324 2.114 1.00 98.06 93 ARG A C 1
ATOM 724 O O . ARG A 1 93 ? 7.439 5.815 1.361 1.00 98.06 93 ARG A O 1
ATOM 731 N N . ILE A 1 94 ? 6.595 4.024 2.410 1.00 98.31 94 ILE A N 1
ATOM 732 C CA . ILE A 1 94 ? 7.519 3.061 1.792 1.00 98.31 94 ILE A CA 1
ATOM 733 C C . ILE A 1 94 ? 7.235 2.905 0.294 1.00 98.31 94 ILE A C 1
ATOM 735 O O . ILE A 1 94 ? 8.176 2.878 -0.497 1.00 98.31 94 ILE A O 1
ATOM 739 N N . ALA A 1 95 ? 5.964 2.852 -0.106 1.00 98.12 95 ALA A N 1
ATOM 740 C CA . ALA A 1 95 ? 5.581 2.826 -1.513 1.00 98.12 95 ALA A CA 1
ATOM 741 C C . ALA A 1 95 ? 6.068 4.087 -2.252 1.00 98.12 95 ALA A C 1
ATOM 743 O O . ALA A 1 95 ? 6.634 3.978 -3.337 1.00 98.12 95 ALA A O 1
ATOM 744 N N . GLU A 1 96 ? 5.948 5.267 -1.637 1.00 97.94 96 GLU A N 1
ATOM 745 C CA . GLU A 1 96 ? 6.451 6.522 -2.208 1.00 97.94 96 GLU A CA 1
ATOM 746 C C . GLU A 1 96 ? 7.988 6.557 -2.279 1.00 97.94 96 GLU A C 1
ATOM 748 O O . GLU A 1 96 ? 8.567 6.995 -3.272 1.00 97.94 96 GLU A O 1
ATOM 753 N N . LEU A 1 97 ? 8.684 6.033 -1.265 1.00 97.75 97 LEU A N 1
ATOM 754 C CA . LEU A 1 97 ? 10.141 5.881 -1.315 1.00 97.75 97 LEU A CA 1
ATOM 755 C C . LEU A 1 97 ? 10.564 4.977 -2.481 1.00 97.75 97 LEU A C 1
ATOM 757 O O . LEU A 1 97 ? 11.515 5.284 -3.195 1.00 97.75 97 LEU A O 1
ATOM 761 N N . ALA A 1 98 ? 9.845 3.876 -2.693 1.00 97.88 98 ALA A N 1
ATOM 762 C CA . ALA A 1 98 ? 10.110 2.956 -3.787 1.00 97.88 98 ALA A CA 1
ATOM 763 C C . ALA A 1 98 ? 9.805 3.560 -5.159 1.00 97.88 98 ALA A C 1
ATOM 765 O O . ALA A 1 98 ? 10.575 3.362 -6.096 1.00 97.88 98 ALA A O 1
ATOM 766 N N . LYS A 1 99 ? 8.734 4.344 -5.274 1.00 97.50 99 LYS A N 1
ATOM 767 C CA . LYS A 1 99 ? 8.385 5.087 -6.489 1.00 97.50 99 LYS A CA 1
ATOM 768 C C . LYS A 1 99 ? 9.538 5.982 -6.963 1.00 97.50 99 LYS A C 1
ATOM 770 O O . LYS A 1 99 ? 9.831 6.020 -8.156 1.00 97.50 99 LYS A O 1
ATOM 775 N N . ASN A 1 100 ? 10.244 6.600 -6.015 1.00 97.50 100 ASN A N 1
ATOM 776 C CA . ASN A 1 100 ? 11.410 7.457 -6.249 1.00 97.50 100 ASN A CA 1
ATOM 777 C C . ASN A 1 100 ? 12.763 6.708 -6.222 1.00 97.50 100 ASN A C 1
ATOM 779 O O . ASN A 1 100 ? 13.814 7.334 -6.332 1.00 97.50 100 ASN A O 1
ATOM 783 N N . SER A 1 101 ? 12.760 5.381 -6.055 1.00 97.44 101 SER A N 1
ATOM 784 C CA . SER A 1 101 ? 13.976 4.552 -6.015 1.00 97.44 101 SER A CA 1
ATOM 785 C C . SER A 1 101 ? 14.523 4.251 -7.409 1.00 97.44 101 SER A C 1
ATOM 787 O O . SER A 1 101 ? 13.819 4.416 -8.401 1.00 97.44 101 SER A O 1
ATOM 789 N N . HIS A 1 102 ? 15.751 3.740 -7.487 1.00 96.75 102 HIS A N 1
ATOM 790 C CA . HIS A 1 102 ? 16.371 3.328 -8.748 1.00 96.75 102 HIS A CA 1
ATOM 791 C C . HIS A 1 102 ? 16.346 1.797 -8.910 1.00 96.75 102 HIS A C 1
ATOM 793 O O . HIS A 1 102 ? 16.975 1.095 -8.109 1.00 96.75 102 HIS A O 1
ATOM 799 N N . PRO A 1 103 ? 15.635 1.243 -9.911 1.00 96.44 103 PRO A N 1
ATOM 800 C CA . PRO A 1 103 ? 15.580 -0.200 -10.108 1.00 96.44 103 PRO A CA 1
ATOM 801 C C . PRO A 1 103 ? 16.939 -0.756 -10.544 1.00 96.44 103 PRO A C 1
ATOM 803 O O . PRO A 1 103 ? 17.601 -0.186 -11.409 1.00 96.44 103 PRO A O 1
ATOM 806 N N . VAL A 1 104 ? 17.350 -1.878 -9.960 1.00 95.50 104 VAL A N 1
ATOM 807 C CA . VAL A 1 104 ? 18.604 -2.571 -10.280 1.00 95.50 104 VAL A CA 1
ATOM 808 C C . VAL A 1 104 ? 18.391 -3.504 -11.468 1.00 95.50 104 VAL A C 1
ATOM 810 O O . VAL A 1 104 ? 17.496 -4.351 -11.456 1.00 95.50 104 VAL A O 1
ATOM 813 N N . ARG A 1 105 ?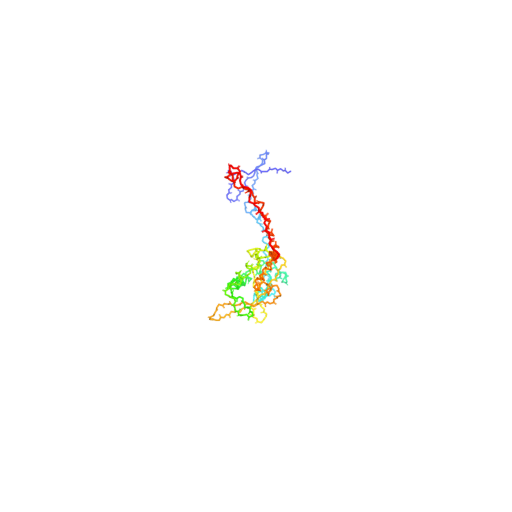 19.241 -3.349 -12.481 1.00 91.25 105 ARG A N 1
ATOM 814 C CA . ARG A 1 105 ? 19.334 -4.172 -13.692 1.00 91.25 105 ARG A CA 1
ATOM 815 C C . ARG A 1 105 ? 20.681 -4.908 -13.724 1.00 91.25 105 ARG A C 1
ATOM 817 O O . ARG A 1 105 ? 21.486 -4.765 -12.806 1.00 91.25 105 ARG A O 1
ATOM 824 N N . GLU A 1 106 ? 20.931 -5.694 -14.773 1.00 87.38 106 GLU A N 1
ATOM 825 C CA . GLU A 1 106 ? 22.203 -6.418 -14.958 1.00 87.38 106 GLU A CA 1
ATOM 826 C C . GLU A 1 106 ? 23.422 -5.483 -15.017 1.00 87.38 106 GLU A C 1
ATOM 828 O O . GLU A 1 106 ? 24.490 -5.826 -14.519 1.00 87.38 106 GLU A O 1
ATOM 833 N N . ASP A 1 107 ? 23.252 -4.282 -15.572 1.00 87.88 107 ASP A N 1
ATOM 834 C CA . ASP A 1 107 ? 24.264 -3.227 -15.670 1.00 87.88 107 ASP A CA 1
ATOM 835 C C . ASP A 1 107 ? 24.339 -2.324 -14.421 1.00 87.88 107 ASP A C 1
ATOM 837 O O . ASP A 1 107 ? 25.143 -1.392 -14.373 1.00 87.88 107 ASP A O 1
ATOM 841 N N . GLY A 1 108 ? 23.541 -2.616 -13.389 1.00 90.69 108 GLY A N 1
ATOM 842 C CA . GLY A 1 108 ? 23.478 -1.870 -12.133 1.00 90.69 108 GLY A CA 1
ATOM 843 C C . GLY A 1 108 ? 22.196 -1.041 -11.963 1.00 90.69 108 GLY A C 1
ATOM 844 O O . GLY A 1 108 ? 21.203 -1.261 -12.660 1.00 90.69 108 GLY A O 1
ATOM 845 N N . PRO A 1 109 ? 22.157 -0.117 -10.983 1.00 91.81 109 PRO A N 1
ATOM 846 C CA . PRO A 1 109 ? 21.003 0.752 -10.762 1.00 91.81 109 PRO A CA 1
ATOM 847 C C . PRO A 1 109 ? 20.721 1.652 -11.968 1.00 91.81 109 PRO A C 1
ATOM 849 O O . PRO A 1 109 ? 21.607 2.348 -12.466 1.00 91.81 109 PRO A O 1
ATOM 852 N N . ALA A 1 110 ? 19.468 1.678 -12.415 1.00 92.44 110 ALA A N 1
ATOM 853 C CA . ALA A 1 110 ? 19.040 2.539 -13.504 1.00 92.44 110 ALA A CA 1
ATOM 854 C C . ALA A 1 110 ? 19.150 4.023 -13.119 1.00 92.44 110 ALA A C 1
ATOM 856 O O . ALA A 1 110 ? 18.869 4.419 -11.991 1.00 92.44 110 ALA A O 1
ATOM 857 N N . ARG A 1 111 ? 19.487 4.876 -14.094 1.00 93.25 111 ARG A N 1
ATOM 858 C CA . ARG A 1 111 ? 19.545 6.335 -13.887 1.00 93.25 111 ARG A CA 1
ATOM 859 C C . ARG A 1 111 ? 18.172 6.950 -13.591 1.00 93.25 111 ARG A C 1
ATOM 861 O O . ARG A 1 111 ? 18.086 7.941 -12.875 1.00 93.25 111 ARG A O 1
ATOM 868 N N . LEU A 1 112 ? 17.123 6.388 -14.184 1.00 94.81 112 LEU A N 1
ATOM 869 C CA . LEU A 1 112 ? 15.741 6.817 -13.983 1.00 94.81 112 LEU A CA 1
ATOM 870 C C . LEU A 1 112 ? 15.171 6.199 -12.704 1.00 94.81 112 LEU A C 1
ATOM 872 O O . LEU A 1 112 ? 15.602 5.125 -12.279 1.00 94.81 112 LEU A O 1
ATOM 876 N N . SER A 1 113 ? 14.201 6.880 -12.107 1.00 97.06 113 SER A N 1
ATOM 877 C CA . SER A 1 113 ? 13.407 6.346 -11.004 1.00 97.06 113 SER A CA 1
ATOM 878 C C . SER A 1 113 ? 12.523 5.183 -11.462 1.00 97.06 113 SER A C 1
ATOM 880 O O . SER A 1 113 ? 12.209 5.036 -12.648 1.00 97.06 113 SER A O 1
ATOM 882 N N . LEU A 1 114 ? 12.074 4.366 -10.510 1.00 97.31 114 LEU A N 1
ATOM 883 C CA . LEU A 1 114 ? 11.149 3.270 -10.764 1.00 97.31 114 LEU A CA 1
ATOM 884 C C . LEU A 1 114 ? 9.875 3.794 -11.434 1.00 97.31 114 LEU A C 1
ATOM 886 O O . LEU A 1 114 ? 9.428 3.211 -12.416 1.00 97.31 114 LEU A O 1
ATOM 890 N N . TRP A 1 115 ? 9.338 4.924 -10.966 1.00 97.50 115 TRP A N 1
ATOM 891 C CA . TRP A 1 115 ? 8.199 5.585 -11.599 1.00 97.50 115 TRP A CA 1
ATOM 892 C C . TRP A 1 115 ? 8.425 5.874 -13.084 1.00 97.50 115 TRP A C 1
ATOM 894 O O . TRP A 1 115 ? 7.598 5.502 -13.909 1.00 97.50 115 TRP A O 1
ATOM 904 N N . GLU A 1 116 ? 9.538 6.514 -13.442 1.00 96.81 116 GLU A N 1
ATOM 905 C CA . GLU A 1 116 ? 9.828 6.895 -14.831 1.00 96.81 116 GLU A CA 1
ATOM 906 C C . GLU A 1 116 ? 10.021 5.672 -15.736 1.00 96.81 116 GLU A C 1
ATOM 908 O O . GLU A 1 116 ? 9.544 5.651 -16.877 1.00 96.81 116 GLU A O 1
ATOM 913 N N . VAL A 1 117 ? 10.688 4.632 -15.220 1.00 95.94 117 VAL A N 1
ATOM 914 C CA . VAL A 1 117 ? 10.853 3.357 -15.931 1.00 95.94 117 VAL A CA 1
ATOM 915 C C . VAL A 1 117 ? 9.489 2.721 -16.194 1.00 95.94 117 VAL A C 1
ATOM 917 O O . VAL A 1 117 ? 9.192 2.368 -17.336 1.00 95.94 117 VAL A O 1
ATOM 920 N N . LEU A 1 118 ? 8.637 2.627 -15.170 1.00 96.62 118 LEU A N 1
ATOM 921 C CA . LEU A 1 118 ? 7.301 2.052 -15.302 1.00 96.62 118 LEU A CA 1
ATOM 922 C C . LEU A 1 118 ? 6.390 2.892 -16.198 1.00 96.62 118 LEU A C 1
ATOM 924 O O . LEU A 1 118 ? 5.639 2.323 -16.984 1.00 96.62 118 LEU A O 1
ATOM 928 N N . ALA A 1 119 ? 6.481 4.221 -16.134 1.00 95.81 119 ALA A N 1
ATOM 929 C CA . ALA A 1 119 ? 5.673 5.118 -16.954 1.00 95.81 119 ALA A CA 1
ATOM 930 C C . ALA A 1 119 ? 5.993 4.912 -18.436 1.00 95.81 119 ALA A C 1
ATOM 932 O O . ALA A 1 119 ? 5.089 4.764 -19.253 1.00 95.81 119 ALA A O 1
ATOM 933 N N . THR A 1 120 ? 7.283 4.811 -18.767 1.00 94.00 120 THR A N 1
ATOM 934 C CA . THR A 1 120 ? 7.739 4.514 -20.131 1.00 94.00 120 THR A CA 1
ATOM 935 C C . THR A 1 120 ? 7.256 3.136 -20.587 1.00 94.00 120 THR A C 1
ATOM 937 O O . THR A 1 120 ? 6.741 2.982 -21.694 1.00 94.00 120 THR A O 1
ATOM 940 N N . ALA A 1 121 ? 7.404 2.125 -19.728 1.00 93.94 121 ALA A N 1
ATOM 941 C CA . ALA A 1 121 ? 7.066 0.746 -20.050 1.00 93.94 121 ALA A CA 1
ATOM 942 C C . ALA A 1 121 ? 5.551 0.532 -20.231 1.00 93.94 121 ALA A C 1
ATOM 944 O O . ALA A 1 121 ? 5.141 -0.185 -21.146 1.00 93.94 121 ALA A O 1
ATOM 945 N N . LEU A 1 122 ? 4.715 1.130 -19.381 1.00 94.31 122 LEU A N 1
ATOM 946 C CA . LEU A 1 122 ? 3.258 1.029 -19.477 1.00 94.31 122 LEU A CA 1
ATOM 947 C C . LEU A 1 122 ? 2.699 1.871 -20.626 1.00 94.31 122 LEU A C 1
ATOM 949 O O . LEU A 1 122 ? 1.873 1.364 -21.380 1.00 94.31 122 LEU A O 1
ATOM 953 N N . ALA A 1 123 ? 3.228 3.076 -20.866 1.00 93.81 123 ALA A N 1
ATOM 954 C CA . ALA A 1 123 ? 2.818 3.887 -22.012 1.00 93.81 123 ALA A CA 1
ATOM 955 C C . ALA A 1 123 ? 3.061 3.164 -23.349 1.00 93.81 123 ALA A C 1
ATOM 957 O O . ALA A 1 123 ? 2.207 3.191 -24.232 1.00 93.81 123 ALA A O 1
ATOM 958 N N . ALA A 1 124 ? 4.178 2.437 -23.479 1.00 91.38 124 ALA A N 1
ATOM 959 C CA . ALA A 1 124 ? 4.456 1.605 -24.655 1.00 91.38 124 ALA A CA 1
ATOM 960 C C . ALA A 1 124 ? 3.452 0.448 -24.850 1.00 91.38 124 ALA A C 1
ATOM 962 O O . ALA A 1 124 ? 3.355 -0.099 -25.947 1.00 91.38 124 ALA A O 1
ATOM 963 N N . ARG A 1 125 ? 2.709 0.074 -23.800 1.00 91.94 125 ARG A N 1
ATOM 964 C CA . ARG A 1 125 ? 1.637 -0.935 -23.819 1.00 91.94 125 ARG A CA 1
ATOM 965 C C . ARG A 1 125 ? 0.234 -0.317 -23.931 1.00 91.94 125 ARG A C 1
ATOM 967 O O . ARG A 1 125 ? -0.738 -1.061 -23.946 1.00 91.94 125 ARG A O 1
ATOM 974 N N . GLY A 1 126 ? 0.119 1.012 -24.019 1.00 93.12 126 GLY A N 1
ATOM 975 C CA . GLY A 1 126 ? -1.168 1.717 -24.009 1.00 93.12 126 GLY A CA 1
ATOM 976 C C . GLY A 1 126 ? -1.829 1.796 -22.628 1.00 93.12 126 GLY A C 1
ATOM 977 O O . GLY A 1 126 ? -3.021 2.071 -22.545 1.00 93.12 126 GLY A O 1
ATOM 978 N N . GLU A 1 127 ? -1.067 1.559 -21.560 1.00 95.00 127 GLU A N 1
ATOM 979 C CA . GLU A 1 127 ? -1.533 1.558 -20.170 1.00 95.00 127 GLU A CA 1
ATOM 980 C C . GLU A 1 127 ? -1.134 2.860 -19.459 1.00 95.00 127 GLU A C 1
ATOM 982 O O . GLU A 1 127 ? -0.040 3.392 -19.670 1.00 95.00 127 GLU A O 1
ATOM 987 N N . ASP A 1 128 ? -1.996 3.358 -18.569 1.00 93.25 128 ASP A N 1
ATOM 988 C CA . ASP A 1 128 ? -1.747 4.578 -17.796 1.00 93.25 128 ASP A CA 1
ATOM 989 C C . ASP A 1 128 ? -1.295 4.258 -16.363 1.00 93.25 128 ASP A C 1
ATOM 991 O O . ASP A 1 128 ? -2.086 3.841 -15.511 1.00 93.25 128 ASP A O 1
ATOM 995 N N . LEU A 1 129 ? -0.016 4.525 -16.068 1.00 94.50 129 LEU A N 1
ATOM 996 C CA . LEU A 1 129 ? 0.560 4.323 -14.736 1.00 94.50 129 LEU A CA 1
ATOM 997 C C . LEU A 1 129 ? -0.137 5.162 -13.651 1.00 94.50 129 LEU A C 1
ATOM 999 O O . LEU A 1 129 ? -0.135 4.761 -12.489 1.00 94.50 129 LEU A O 1
ATOM 1003 N N . THR A 1 130 ? -0.738 6.308 -13.975 1.00 94.81 130 THR A N 1
ATOM 1004 C CA . THR A 1 130 ? -1.379 7.170 -12.964 1.00 94.81 130 THR A CA 1
ATOM 1005 C C . THR A 1 130 ? -2.610 6.529 -12.328 1.00 94.81 130 THR A C 1
ATOM 1007 O O . THR A 1 130 ? -2.947 6.850 -11.190 1.00 94.81 130 THR A O 1
ATOM 1010 N N . THR A 1 131 ? -3.226 5.568 -13.020 1.00 93.88 131 THR A N 1
ATOM 1011 C CA . THR A 1 131 ? -4.352 4.771 -12.515 1.00 93.88 131 THR A CA 1
ATOM 1012 C C . THR A 1 131 ? -3.913 3.559 -11.688 1.00 93.88 131 THR A C 1
ATOM 1014 O O . THR A 1 131 ? -4.745 2.884 -11.081 1.00 93.88 131 THR A O 1
ATOM 1017 N N . SER A 1 132 ? -2.606 3.273 -11.634 1.00 96.88 132 SER A N 1
ATOM 1018 C CA . SER A 1 132 ? -2.073 2.143 -10.875 1.00 96.88 132 SER A CA 1
ATOM 1019 C C . SER A 1 132 ? -2.148 2.374 -9.365 1.00 96.88 132 SER A C 1
ATOM 1021 O O . SER A 1 132 ? -1.951 3.478 -8.852 1.00 96.88 132 SER A O 1
ATOM 1023 N N . ARG A 1 133 ? -2.378 1.291 -8.622 1.00 97.12 133 ARG A N 1
ATOM 1024 C CA . ARG A 1 133 ? -2.322 1.288 -7.160 1.00 97.12 133 ARG A CA 1
ATOM 1025 C C . ARG A 1 133 ? -0.934 0.859 -6.702 1.00 97.12 133 ARG A C 1
ATOM 1027 O O . ARG A 1 133 ? -0.448 -0.203 -7.084 1.00 97.12 133 ARG A O 1
ATOM 1034 N N . TRP A 1 134 ? -0.347 1.676 -5.833 1.00 98.00 134 TRP A N 1
ATOM 1035 C CA . TRP A 1 134 ? 0.935 1.425 -5.184 1.00 98.00 134 TRP A CA 1
ATOM 1036 C C . TRP A 1 134 ? 0.723 1.087 -3.718 1.00 98.00 134 TRP A C 1
ATOM 1038 O O . TRP A 1 134 ? -0.058 1.733 -3.020 1.00 98.00 134 TRP A O 1
ATOM 1048 N N . ASP A 1 135 ? 1.425 0.067 -3.250 1.00 98.06 135 ASP A N 1
ATOM 1049 C CA . ASP A 1 135 ? 1.367 -0.383 -1.869 1.00 98.06 135 ASP A CA 1
ATOM 1050 C C . ASP A 1 135 ? 2.707 -0.998 -1.466 1.00 98.06 135 ASP A C 1
ATOM 1052 O O . ASP A 1 135 ? 3.520 -1.372 -2.313 1.00 98.06 135 ASP A O 1
ATOM 1056 N N . ALA A 1 136 ? 2.935 -1.133 -0.167 1.00 98.38 136 ALA A N 1
ATOM 1057 C CA . ALA A 1 136 ? 4.090 -1.834 0.360 1.00 98.38 136 ALA A CA 1
ATOM 1058 C C . ALA A 1 136 ? 3.689 -2.710 1.541 1.00 98.38 136 ALA A C 1
ATOM 1060 O O . ALA A 1 136 ? 2.764 -2.393 2.284 1.00 98.38 136 ALA A O 1
ATOM 1061 N N . HIS A 1 137 ? 4.402 -3.809 1.735 1.00 98.31 137 HIS A N 1
ATOM 1062 C CA . HIS A 1 137 ? 4.247 -4.682 2.890 1.00 98.31 137 HIS A CA 1
ATOM 1063 C C . HIS A 1 137 ? 5.600 -5.241 3.318 1.00 98.31 137 HIS A C 1
ATOM 1065 O O . HIS A 1 137 ? 6.554 -5.268 2.541 1.00 98.31 137 HIS A O 1
ATOM 1071 N N . ARG A 1 138 ? 5.705 -5.651 4.578 1.00 97.62 138 ARG A N 1
ATOM 1072 C CA . ARG A 1 138 ? 6.940 -6.147 5.176 1.00 97.62 138 ARG A CA 1
ATOM 1073 C C . ARG A 1 138 ? 6.849 -7.650 5.385 1.00 97.62 138 ARG A C 1
ATOM 1075 O O . ARG A 1 138 ? 5.994 -8.121 6.130 1.00 97.62 138 ARG A O 1
ATOM 1082 N N . GLU A 1 139 ? 7.749 -8.396 4.759 1.00 95.88 139 GLU A N 1
ATOM 1083 C CA . GLU A 1 139 ? 7.857 -9.842 4.963 1.00 95.88 139 GLU A CA 1
ATOM 1084 C C . GLU A 1 139 ? 8.429 -10.175 6.352 1.00 95.88 139 GLU A C 1
ATOM 1086 O O . GLU A 1 139 ? 9.035 -9.333 7.022 1.00 95.88 139 GLU A O 1
ATOM 1091 N N . ALA A 1 140 ? 8.291 -11.435 6.776 1.00 89.50 140 ALA A N 1
ATOM 1092 C CA . ALA A 1 140 ? 8.788 -11.921 8.068 1.00 89.50 140 ALA A CA 1
ATOM 1093 C C . ALA A 1 140 ? 10.304 -11.703 8.265 1.00 89.50 140 ALA A C 1
ATOM 1095 O O . ALA A 1 140 ? 10.750 -11.461 9.384 1.00 89.50 140 ALA A O 1
ATOM 1096 N N . GLY A 1 141 ? 11.090 -11.712 7.180 1.00 88.56 141 GLY A N 1
ATOM 1097 C CA . GLY A 1 141 ? 12.522 -11.378 7.192 1.00 88.56 141 GLY A CA 1
ATOM 1098 C C . GLY A 1 141 ? 12.826 -9.886 7.384 1.00 88.56 141 GLY A C 1
ATOM 1099 O O . GLY A 1 141 ? 13.984 -9.483 7.378 1.00 88.56 141 GLY A O 1
ATOM 1100 N N . GLY A 1 142 ? 11.798 -9.048 7.528 1.00 93.19 142 GLY A N 1
ATOM 1101 C CA . GLY A 1 142 ? 11.917 -7.610 7.730 1.00 93.19 142 GLY A CA 1
ATOM 1102 C C . GLY A 1 142 ? 12.123 -6.795 6.454 1.00 93.19 142 GLY A C 1
ATOM 1103 O O . GLY A 1 142 ? 12.206 -5.568 6.549 1.00 93.19 142 GLY A O 1
ATOM 1104 N N . GLN A 1 143 ? 12.177 -7.460 5.298 1.00 96.25 143 GLN A N 1
ATOM 1105 C CA . GLN A 1 143 ? 12.333 -6.850 3.984 1.00 96.25 143 GLN A CA 1
ATOM 11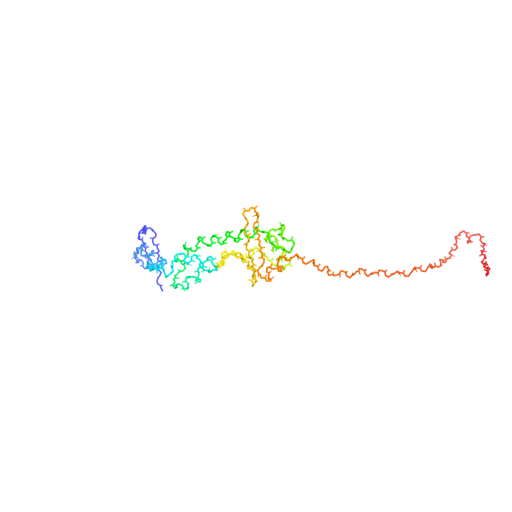06 C C . GLN A 1 143 ? 11.026 -6.196 3.530 1.00 96.25 143 GLN A C 1
ATOM 1108 O O . GLN A 1 143 ? 9.949 -6.774 3.693 1.00 96.25 143 GLN A O 1
ATOM 1113 N N . TRP A 1 144 ? 11.124 -5.007 2.939 1.00 98.00 144 TRP A N 1
ATOM 1114 C CA . TRP A 1 144 ? 9.976 -4.326 2.349 1.00 98.00 144 TRP A CA 1
ATOM 1115 C C . TRP A 1 144 ? 9.776 -4.756 0.902 1.00 98.00 144 TRP A C 1
ATOM 1117 O O . TRP A 1 144 ? 10.700 -4.709 0.087 1.00 98.00 144 TRP A O 1
ATOM 1127 N N . ILE A 1 145 ? 8.550 -5.161 0.598 1.00 98.38 145 ILE A N 1
ATOM 1128 C CA . ILE A 1 145 ? 8.096 -5.523 -0.734 1.00 98.38 145 ILE A CA 1
ATOM 1129 C C . ILE A 1 145 ? 7.115 -4.463 -1.202 1.00 98.38 145 ILE A C 1
ATOM 1131 O O . ILE A 1 145 ? 6.154 -4.133 -0.509 1.00 98.38 145 ILE A O 1
ATOM 1135 N N . VAL A 1 146 ? 7.371 -3.933 -2.386 1.00 98.44 146 VAL A N 1
ATOM 1136 C CA . VAL A 1 146 ? 6.558 -2.917 -3.041 1.00 98.44 146 VAL A CA 1
ATOM 1137 C C . VAL A 1 146 ? 5.754 -3.611 -4.115 1.00 98.44 146 VAL A C 1
ATOM 1139 O O . VAL A 1 146 ? 6.294 -4.408 -4.881 1.00 98.44 146 VAL A O 1
ATOM 1142 N N . VAL A 1 147 ? 4.465 -3.312 -4.154 1.00 98.38 147 VAL A N 1
ATOM 1143 C CA . VAL A 1 147 ? 3.509 -3.923 -5.066 1.00 98.38 147 VAL A CA 1
ATOM 1144 C C . VAL A 1 147 ? 2.867 -2.819 -5.884 1.00 98.38 147 VAL A C 1
ATOM 1146 O O . VAL A 1 147 ? 2.352 -1.848 -5.327 1.00 98.38 147 VAL A O 1
ATOM 1149 N N . VAL A 1 148 ? 2.872 -2.998 -7.200 1.00 98.31 148 VAL A N 1
ATOM 1150 C CA . VAL A 1 148 ? 2.149 -2.138 -8.137 1.00 98.31 148 VAL A CA 1
ATOM 1151 C C . VAL A 1 148 ? 1.124 -2.987 -8.869 1.00 98.31 148 VAL A C 1
ATOM 1153 O O . VAL A 1 148 ? 1.462 -4.038 -9.418 1.00 98.31 148 VAL A O 1
ATOM 1156 N N . THR A 1 149 ? -0.129 -2.544 -8.861 1.00 98.00 149 THR A N 1
ATOM 1157 C CA . THR A 1 149 ? -1.243 -3.214 -9.543 1.00 98.00 149 THR A CA 1
ATOM 1158 C C . THR A 1 149 ? -1.944 -2.256 -10.494 1.00 98.00 149 THR A C 1
ATOM 1160 O O . THR A 1 149 ? -2.244 -1.127 -10.105 1.00 98.00 149 THR A O 1
ATOM 1163 N N . TRP A 1 150 ? -2.228 -2.706 -11.713 1.00 96.88 150 TRP A N 1
ATOM 1164 C CA . TRP A 1 150 ? -2.998 -1.980 -12.728 1.00 96.88 150 TRP A CA 1
ATOM 1165 C C . TRP A 1 150 ? -3.792 -3.001 -13.553 1.00 96.88 150 TRP A C 1
ATOM 1167 O O . TRP A 1 150 ? -3.245 -4.031 -13.952 1.00 96.88 150 TRP A O 1
ATOM 1177 N N . GLY A 1 151 ? -5.088 -2.757 -13.762 1.00 94.00 151 GLY A N 1
ATOM 1178 C CA . GLY A 1 151 ? -5.989 -3.784 -14.299 1.00 94.00 151 GLY A CA 1
ATOM 1179 C C . GLY A 1 151 ? -5.860 -5.100 -13.518 1.00 94.00 151 GLY A C 1
ATOM 1180 O O . GLY A 1 151 ? -5.890 -5.094 -12.287 1.00 94.00 151 GLY A O 1
ATOM 1181 N N . ASP A 1 152 ? -5.626 -6.198 -14.238 1.00 94.75 152 ASP A N 1
ATOM 1182 C CA . ASP A 1 152 ? -5.401 -7.538 -13.668 1.00 94.75 152 ASP A CA 1
ATOM 1183 C C . ASP A 1 152 ? -3.919 -7.864 -13.404 1.00 94.75 152 ASP A C 1
ATOM 1185 O O . ASP A 1 152 ? -3.573 -8.957 -12.948 1.00 94.75 152 ASP A O 1
ATOM 1189 N N . HIS A 1 153 ? -3.011 -6.930 -13.691 1.00 96.38 153 HIS A N 1
ATOM 1190 C CA . HIS A 1 153 ? -1.579 -7.147 -13.548 1.00 96.38 153 HIS A CA 1
ATOM 1191 C C . HIS A 1 153 ? -1.082 -6.780 -12.150 1.00 96.38 153 HIS A C 1
ATOM 1193 O O . HIS A 1 153 ? -1.558 -5.845 -11.499 1.00 96.38 153 HIS A O 1
ATOM 1199 N N . ARG A 1 154 ? -0.047 -7.501 -11.709 1.00 97.56 154 ARG A N 1
ATOM 1200 C CA . ARG A 1 154 ? 0.630 -7.279 -10.432 1.00 97.56 154 ARG A CA 1
ATOM 1201 C C . ARG A 1 154 ? 2.132 -7.469 -10.583 1.00 97.56 154 ARG A C 1
ATOM 1203 O O . ARG A 1 154 ? 2.602 -8.545 -10.953 1.00 97.56 154 ARG A O 1
ATOM 1210 N N . ALA A 1 155 ? 2.889 -6.440 -10.235 1.00 98.19 155 ALA A N 1
ATOM 1211 C CA . ALA A 1 155 ? 4.343 -6.460 -10.244 1.00 98.19 155 ALA A CA 1
ATOM 1212 C C . ALA A 1 155 ? 4.891 -6.190 -8.840 1.00 98.19 155 ALA A C 1
ATOM 1214 O O . ALA A 1 155 ? 4.316 -5.406 -8.081 1.00 98.19 155 ALA A O 1
ATOM 1215 N N . GLU A 1 156 ? 5.984 -6.869 -8.492 1.00 98.44 156 GLU A N 1
ATOM 1216 C CA . GLU A 1 156 ? 6.558 -6.819 -7.148 1.00 98.44 156 GLU A CA 1
ATOM 1217 C C . GLU A 1 156 ? 8.063 -6.567 -7.165 1.00 98.44 156 GLU A C 1
ATOM 1219 O O . GLU A 1 156 ? 8.810 -7.180 -7.934 1.00 98.44 156 GLU A O 1
ATOM 1224 N N . TRP A 1 157 ? 8.515 -5.713 -6.247 1.00 98.50 157 TRP A N 1
ATOM 1225 C CA . TRP A 1 157 ? 9.924 -5.385 -6.052 1.00 98.50 157 TRP A CA 1
ATOM 1226 C C . TRP A 1 157 ? 10.318 -5.474 -4.585 1.00 98.50 157 TRP A C 1
ATOM 1228 O O . TRP A 1 157 ? 9.571 -5.080 -3.696 1.00 98.50 157 TRP A O 1
ATOM 1238 N N . THR A 1 158 ? 11.534 -5.936 -4.322 1.00 98.25 158 THR A N 1
ATOM 1239 C CA . THR A 1 158 ? 12.191 -5.764 -3.029 1.00 98.25 158 THR A CA 1
ATOM 1240 C C . THR A 1 158 ? 12.811 -4.377 -2.961 1.00 98.25 158 THR A C 1
ATOM 1242 O O . THR A 1 158 ? 13.630 -4.034 -3.812 1.00 98.25 158 THR A O 1
ATOM 1245 N N . LEU A 1 159 ? 12.461 -3.603 -1.934 1.00 98.06 159 LEU A N 1
ATOM 1246 C CA . LEU A 1 159 ? 13.092 -2.320 -1.642 1.00 98.06 159 LEU A CA 1
ATOM 1247 C C . LEU A 1 159 ? 14.363 -2.533 -0.817 1.00 98.06 159 LEU A C 1
ATOM 1249 O O . LEU A 1 159 ? 14.324 -3.115 0.264 1.00 98.06 159 LEU A O 1
ATOM 1253 N N . GLN A 1 160 ? 15.480 -2.011 -1.307 1.00 96.25 160 GLN A N 1
ATOM 1254 C CA . GLN A 1 160 ? 16.764 -1.986 -0.620 1.00 96.25 160 GLN A CA 1
ATOM 1255 C C . GLN A 1 160 ? 17.071 -0.543 -0.230 1.00 96.25 160 GLN A C 1
ATOM 1257 O O . GLN A 1 160 ? 17.303 0.317 -1.082 1.00 96.25 160 GLN A O 1
ATOM 1262 N N . ASN A 1 161 ? 17.033 -0.269 1.071 1.00 91.19 161 ASN A N 1
ATOM 1263 C CA . ASN A 1 161 ? 17.361 1.048 1.594 1.00 91.19 161 ASN A CA 1
ATOM 1264 C C . ASN A 1 161 ? 18.843 1.103 1.970 1.00 91.19 161 ASN A C 1
ATOM 1266 O O . ASN A 1 161 ? 19.327 0.239 2.702 1.00 91.19 161 ASN A O 1
ATOM 1270 N N . HIS A 1 162 ? 19.540 2.133 1.502 1.00 87.81 162 HIS A N 1
ATOM 1271 C CA . HIS A 1 162 ? 20.965 2.327 1.752 1.00 87.81 162 HIS A CA 1
ATOM 1272 C C . HIS A 1 162 ? 21.159 3.515 2.691 1.00 87.81 162 HIS A C 1
ATOM 1274 O O . HIS A 1 162 ? 20.464 4.520 2.580 1.00 87.81 162 HIS A O 1
ATOM 1280 N N . THR A 1 163 ? 22.113 3.432 3.619 1.00 84.25 163 THR A N 1
ATOM 1281 C CA . THR A 1 163 ? 22.338 4.502 4.611 1.00 84.25 163 THR A CA 1
ATOM 1282 C C . THR A 1 163 ? 22.868 5.797 3.985 1.00 84.25 163 THR A C 1
ATOM 1284 O O . THR A 1 163 ? 22.634 6.879 4.516 1.00 84.25 163 THR A O 1
ATOM 1287 N N . SER A 1 164 ? 23.599 5.700 2.871 1.00 80.81 164 SER A N 1
ATOM 1288 C CA . SER A 1 164 ? 24.336 6.827 2.273 1.00 80.81 164 SER A CA 1
ATOM 1289 C C . SER A 1 164 ? 24.111 6.986 0.766 1.00 80.81 164 SER A C 1
ATOM 1291 O O . SER A 1 164 ? 24.818 7.756 0.124 1.00 80.81 164 SER A O 1
ATOM 1293 N N . ALA A 1 165 ? 23.150 6.261 0.196 1.00 86.88 165 ALA A N 1
ATOM 1294 C CA . ALA A 1 165 ? 22.816 6.307 -1.225 1.00 86.88 165 ALA A CA 1
ATOM 1295 C C . ALA A 1 165 ? 21.295 6.285 -1.416 1.00 86.88 165 ALA A C 1
ATOM 1297 O O . ALA A 1 165 ? 20.556 5.914 -0.502 1.00 86.88 165 ALA A O 1
ATOM 1298 N N . SER A 1 166 ? 20.831 6.670 -2.605 1.00 89.88 166 SER A N 1
ATOM 1299 C CA . SER A 1 166 ? 19.419 6.544 -2.974 1.00 89.88 166 SER A CA 1
ATOM 1300 C C . SER A 1 166 ? 18.959 5.093 -2.857 1.00 89.88 166 SER A C 1
ATOM 1302 O O . SER A 1 166 ? 19.706 4.177 -3.200 1.00 89.88 166 SER A O 1
ATOM 1304 N N . ALA A 1 167 ? 17.723 4.885 -2.403 1.00 96.00 167 ALA A N 1
ATOM 1305 C CA . ALA A 1 167 ? 17.135 3.554 -2.327 1.00 96.00 167 ALA A CA 1
ATOM 1306 C C . ALA A 1 167 ? 17.098 2.885 -3.711 1.00 96.00 167 ALA A C 1
ATOM 1308 O O . ALA A 1 167 ? 16.928 3.551 -4.738 1.00 96.00 167 ALA A O 1
ATOM 1309 N N . THR A 1 168 ? 17.215 1.560 -3.727 1.00 97.12 168 THR A N 1
ATOM 1310 C CA . THR A 1 168 ? 17.138 0.755 -4.949 1.00 97.12 168 THR A CA 1
ATOM 1311 C C . THR A 1 168 ? 16.033 -0.286 -4.857 1.00 97.12 168 THR A C 1
ATOM 1313 O O . THR A 1 168 ? 15.638 -0.698 -3.767 1.00 97.12 168 THR A O 1
ATOM 1316 N N . THR A 1 169 ? 15.521 -0.729 -6.002 1.00 97.75 169 THR A N 1
ATOM 1317 C CA . THR A 1 169 ? 14.496 -1.782 -6.076 1.00 97.75 169 THR A CA 1
ATOM 1318 C C . THR A 1 169 ? 14.951 -2.943 -6.948 1.00 97.75 169 THR A C 1
ATOM 1320 O O . THR A 1 169 ? 15.595 -2.745 -7.970 1.00 97.75 169 THR A O 1
ATOM 1323 N N . VAL A 1 170 ? 14.629 -4.173 -6.550 1.00 97.50 170 VAL A N 1
ATOM 1324 C CA . VAL A 1 170 ? 14.976 -5.395 -7.297 1.00 97.50 170 VAL A CA 1
ATOM 1325 C C . VAL A 1 170 ? 13.699 -6.158 -7.613 1.00 97.50 170 VAL A C 1
ATOM 1327 O O . VAL A 1 170 ? 12.916 -6.418 -6.701 1.00 97.50 170 VAL A O 1
ATOM 1330 N N . ALA A 1 171 ? 13.467 -6.504 -8.881 1.00 97.75 171 ALA A N 1
ATOM 1331 C CA . ALA A 1 171 ? 12.268 -7.247 -9.274 1.00 97.75 171 ALA A CA 1
ATOM 1332 C C . ALA A 1 171 ? 12.192 -8.618 -8.592 1.00 97.75 171 ALA A C 1
ATOM 1334 O O . ALA A 1 171 ? 13.199 -9.306 -8.431 1.00 97.75 171 ALA A O 1
ATOM 1335 N N . ARG A 1 172 ? 10.975 -9.015 -8.207 1.00 97.38 172 ARG A N 1
ATOM 1336 C CA . ARG A 1 172 ? 10.688 -10.305 -7.557 1.00 97.38 172 ARG A CA 1
ATOM 1337 C C . ARG A 1 172 ? 9.884 -11.262 -8.418 1.00 97.38 172 ARG A C 1
ATOM 1339 O O . ARG A 1 172 ? 9.873 -12.455 -8.136 1.00 97.38 172 ARG A O 1
ATOM 1346 N N . ASN A 1 173 ? 9.189 -10.755 -9.430 1.00 97.38 173 ASN A N 1
ATOM 1347 C CA . ASN A 1 173 ? 8.348 -11.565 -10.299 1.00 97.38 173 ASN A CA 1
ATOM 1348 C C . ASN A 1 173 ? 8.591 -11.247 -11.787 1.00 97.38 173 ASN A C 1
ATOM 1350 O O . ASN A 1 173 ? 9.138 -10.187 -12.103 1.00 97.38 173 ASN A O 1
ATOM 1354 N N . PRO A 1 174 ? 8.196 -12.148 -12.710 1.00 96.69 174 PRO A N 1
ATOM 1355 C CA . PRO A 1 174 ? 8.423 -11.955 -14.143 1.00 96.69 174 PRO A CA 1
ATOM 1356 C C . PRO A 1 174 ? 7.847 -10.639 -14.672 1.00 96.69 174 PRO A C 1
ATOM 1358 O O . PRO A 1 174 ? 8.530 -9.930 -15.401 1.00 96.69 174 PRO A O 1
ATOM 1361 N N . VAL A 1 175 ? 6.648 -10.258 -14.216 1.00 96.75 175 VAL A N 1
ATOM 1362 C CA . VAL A 1 175 ? 5.992 -9.003 -14.609 1.00 96.75 175 VAL A CA 1
ATOM 1363 C C . VAL A 1 175 ? 6.853 -7.783 -14.251 1.00 96.75 175 VAL A C 1
ATOM 1365 O O . VAL A 1 175 ? 7.059 -6.904 -15.085 1.00 96.75 175 VAL A O 1
ATOM 1368 N N . ALA A 1 176 ? 7.411 -7.732 -13.035 1.00 97.19 176 ALA A N 1
ATOM 1369 C CA . ALA A 1 176 ? 8.326 -6.667 -12.628 1.00 97.19 176 ALA A CA 1
ATOM 1370 C C . ALA A 1 176 ? 9.605 -6.652 -13.475 1.00 97.19 176 ALA A C 1
ATOM 1372 O O . ALA A 1 176 ? 10.038 -5.586 -13.911 1.00 97.19 176 ALA A O 1
ATOM 1373 N N . SER A 1 177 ? 10.192 -7.819 -13.748 1.00 95.19 177 SER A N 1
ATOM 1374 C CA . SER A 1 177 ? 11.393 -7.930 -14.585 1.00 95.19 177 SER A CA 1
ATOM 1375 C C . SER A 1 177 ? 11.152 -7.443 -16.018 1.00 95.19 177 SER A C 1
ATOM 1377 O O . SER A 1 177 ? 11.951 -6.674 -16.551 1.00 95.19 177 SER A O 1
ATOM 1379 N N . GLU A 1 178 ? 10.026 -7.819 -16.624 1.00 93.19 178 GLU A N 1
ATOM 1380 C CA . GLU A 1 178 ? 9.629 -7.399 -17.974 1.00 93.19 178 GLU A CA 1
ATOM 1381 C C . GLU A 1 178 ? 9.354 -5.896 -18.084 1.00 93.19 178 GLU A C 1
ATOM 1383 O O . GLU A 1 178 ? 9.578 -5.295 -19.136 1.00 93.19 178 GLU A O 1
ATOM 1388 N N . LEU A 1 179 ? 8.863 -5.269 -17.014 1.00 93.06 179 LEU A N 1
ATOM 1389 C CA . LEU A 1 179 ? 8.666 -3.820 -16.961 1.00 93.06 179 LEU A CA 1
ATOM 1390 C C . LEU A 1 179 ? 9.981 -3.047 -16.822 1.00 93.06 179 LEU A C 1
ATOM 1392 O O . LEU A 1 179 ? 10.068 -1.905 -17.266 1.00 93.06 179 LEU A O 1
ATOM 1396 N N . MET A 1 180 ? 10.998 -3.652 -16.204 1.00 90.50 180 MET A N 1
ATOM 1397 C CA . MET A 1 180 ? 12.313 -3.033 -16.042 1.00 90.50 180 MET A CA 1
ATOM 1398 C C . MET A 1 180 ? 13.217 -3.214 -17.255 1.00 90.50 180 MET A C 1
ATOM 1400 O O . MET A 1 180 ? 14.178 -2.449 -17.378 1.00 90.50 180 MET A O 1
ATOM 1404 N N . ALA A 1 181 ? 12.948 -4.199 -18.116 1.00 83.19 181 ALA A N 1
ATOM 1405 C CA . ALA A 1 181 ? 13.710 -4.406 -19.337 1.00 83.19 181 ALA A CA 1
ATOM 1406 C C . ALA A 1 181 ? 13.724 -3.111 -20.169 1.00 83.19 181 ALA A C 1
ATOM 1408 O O . ALA A 1 181 ? 12.711 -2.402 -20.218 1.00 83.19 181 ALA A O 1
ATOM 1409 N N . PRO A 1 182 ? 14.857 -2.758 -20.808 1.00 70.81 182 PRO A N 1
ATOM 1410 C CA . PRO A 1 182 ? 14.855 -1.645 -21.744 1.00 70.81 182 PRO A CA 1
ATOM 1411 C C . PRO A 1 182 ? 13.743 -1.889 -22.770 1.00 70.81 182 PRO A C 1
ATOM 1413 O O . PRO A 1 182 ? 13.528 -3.051 -23.142 1.00 70.81 182 PRO A O 1
ATOM 1416 N N . PRO A 1 183 ? 13.024 -0.839 -23.214 1.00 64.31 183 PRO A N 1
ATOM 1417 C CA . PRO A 1 183 ? 12.061 -1.005 -24.286 1.00 64.31 183 PRO A CA 1
ATOM 1418 C C . PRO A 1 183 ? 12.814 -1.693 -25.412 1.00 64.31 183 PRO A C 1
ATOM 1420 O O . PRO A 1 183 ? 13.823 -1.167 -25.893 1.00 64.31 183 PRO A O 1
ATOM 1423 N N . ARG A 1 184 ? 12.389 -2.917 -25.762 1.00 60.09 184 ARG A N 1
ATOM 1424 C CA . ARG A 1 184 ? 12.927 -3.581 -26.944 1.00 60.09 184 ARG A CA 1
ATOM 1425 C C . ARG A 1 184 ? 12.758 -2.526 -28.027 1.00 60.09 184 ARG A C 1
ATOM 1427 O O . ARG A 1 184 ? 11.632 -2.019 -28.126 1.00 60.09 184 ARG A O 1
ATOM 1434 N N . PRO A 1 185 ? 13.829 -2.113 -28.739 1.00 55.88 185 PRO A N 1
ATOM 1435 C CA . PRO A 1 185 ? 13.624 -1.237 -29.873 1.00 55.88 185 PRO A CA 1
ATOM 1436 C C . PRO A 1 185 ? 12.504 -1.918 -30.627 1.00 55.88 185 PRO A C 1
ATOM 1438 O O . PRO A 1 185 ? 12.593 -3.134 -30.857 1.00 55.88 185 PRO A O 1
ATOM 1441 N N . ALA A 1 186 ? 11.397 -1.192 -30.848 1.00 54.31 186 ALA A N 1
ATOM 1442 C CA . ALA A 1 186 ? 10.400 -1.672 -31.778 1.00 54.31 186 ALA A CA 1
ATOM 1443 C C . ALA A 1 186 ? 11.256 -2.189 -32.919 1.00 54.31 186 ALA A C 1
ATOM 1445 O O . ALA A 1 186 ? 12.159 -1.466 -33.365 1.00 54.31 186 ALA A O 1
ATOM 1446 N N . ALA A 1 187 ? 11.117 -3.472 -33.264 1.00 48.75 187 ALA A N 1
ATOM 1447 C CA . ALA A 1 187 ? 11.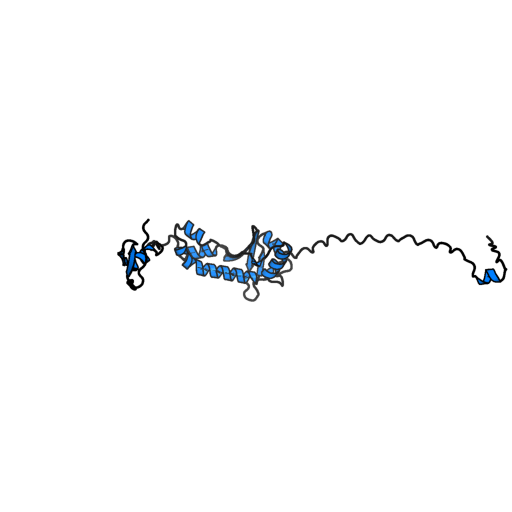537 -3.853 -34.585 1.00 48.75 187 ALA A CA 1
ATOM 1448 C C . ALA A 1 187 ? 10.792 -2.816 -35.407 1.00 48.75 187 ALA A C 1
ATOM 1450 O O . ALA A 1 187 ? 9.562 -2.850 -35.453 1.00 48.75 187 ALA A O 1
ATOM 1451 N N . VAL A 1 188 ? 11.517 -1.783 -35.857 1.00 52.34 188 VAL A N 1
ATOM 1452 C CA . VAL A 1 188 ? 11.168 -1.026 -37.032 1.00 52.34 188 VAL A CA 1
ATOM 1453 C C . VAL A 1 188 ? 10.780 -2.170 -37.921 1.00 52.34 188 VAL A C 1
ATOM 1455 O O . VAL A 1 188 ? 11.633 -3.022 -38.191 1.00 52.34 188 VAL A O 1
ATOM 1458 N N . ALA A 1 189 ? 9.461 -2.353 -38.092 1.00 49.84 189 ALA A N 1
ATOM 1459 C CA . ALA A 1 189 ? 8.923 -3.298 -39.044 1.00 49.84 189 ALA A CA 1
ATOM 1460 C C . ALA A 1 189 ? 9.819 -3.024 -40.215 1.00 49.84 189 ALA A C 1
ATOM 1462 O O . ALA A 1 189 ? 9.834 -1.854 -40.604 1.00 49.84 189 ALA A O 1
ATOM 1463 N N . ALA A 1 190 ? 10.724 -3.971 -40.511 1.00 48.38 190 ALA A N 1
ATOM 1464 C CA . ALA A 1 190 ? 11.838 -3.694 -41.386 1.00 48.38 190 ALA A CA 1
ATOM 1465 C C . ALA A 1 190 ? 11.137 -3.060 -42.563 1.00 48.38 190 ALA A C 1
ATOM 1467 O O . ALA A 1 190 ? 10.277 -3.714 -43.159 1.00 48.38 190 ALA A O 1
ATOM 1468 N N . GLU A 1 191 ? 11.335 -1.747 -42.744 1.00 49.41 191 GLU A N 1
ATOM 1469 C CA . GLU A 1 191 ? 10.981 -1.140 -43.998 1.00 49.41 191 GLU A CA 1
ATOM 1470 C C . GLU A 1 191 ? 11.771 -2.045 -44.903 1.00 49.41 191 GLU A C 1
ATOM 1472 O O . GLU A 1 191 ? 12.998 -2.145 -44.760 1.00 49.41 191 GLU A O 1
ATOM 1477 N N . GLU A 1 192 ? 11.023 -2.870 -45.640 1.00 50.31 192 GLU A N 1
ATOM 1478 C CA . GLU A 1 192 ? 11.534 -3.646 -46.742 1.00 50.31 192 GLU A CA 1
ATOM 1479 C C . GLU A 1 192 ? 12.580 -2.726 -47.344 1.00 50.31 192 GLU A C 1
ATOM 1481 O O . GLU A 1 192 ? 12.212 -1.584 -47.667 1.00 50.31 192 GLU A O 1
ATOM 1486 N N . PRO A 1 193 ? 13.876 -3.107 -47.303 1.00 53.56 193 PRO A N 1
ATOM 1487 C CA . PRO A 1 193 ? 14.919 -2.213 -47.774 1.00 53.56 193 PRO A CA 1
ATOM 1488 C C . PRO A 1 193 ? 14.403 -1.700 -49.111 1.00 53.56 193 PRO A C 1
ATOM 1490 O O . PRO A 1 193 ? 13.922 -2.548 -49.875 1.00 53.56 193 PRO A O 1
ATOM 1493 N N . PRO A 1 194 ? 14.339 -0.369 -49.341 1.00 51.28 194 PRO A N 1
ATOM 1494 C CA . PRO A 1 194 ? 13.768 0.150 -50.574 1.00 51.28 194 PRO A CA 1
ATOM 1495 C C . PRO A 1 194 ? 14.416 -0.666 -51.667 1.00 51.28 194 PRO A C 1
ATOM 1497 O O . PRO A 1 194 ? 15.649 -0.711 -51.687 1.00 51.28 194 PRO A O 1
ATOM 1500 N N . ALA A 1 195 ? 13.582 -1.430 -52.389 1.00 55.19 195 ALA A N 1
ATOM 1501 C CA . ALA A 1 195 ? 14.030 -2.490 -53.275 1.00 55.19 195 ALA A CA 1
ATOM 1502 C C . ALA A 1 195 ? 15.272 -1.968 -53.972 1.00 55.19 195 ALA A C 1
ATOM 1504 O O . ALA A 1 195 ? 15.192 -0.901 -54.588 1.00 55.19 195 ALA A O 1
ATOM 1505 N N . GLU A 1 196 ? 16.413 -2.624 -53.722 1.00 49.53 196 GLU A N 1
ATOM 1506 C CA . GLU A 1 196 ? 17.670 -2.262 -54.357 1.00 49.53 196 GLU A CA 1
ATOM 1507 C C . GLU A 1 196 ? 17.324 -2.044 -55.820 1.00 49.53 196 GLU A C 1
ATOM 1509 O O . GLU A 1 196 ? 16.799 -2.950 -56.470 1.00 49.53 196 GLU A O 1
ATOM 1514 N N . ASP A 1 197 ? 17.474 -0.798 -56.264 1.00 53.12 197 ASP A N 1
ATOM 1515 C CA . ASP A 1 197 ? 17.224 -0.402 -57.634 1.00 53.12 197 ASP A CA 1
ATOM 1516 C C . ASP A 1 197 ? 18.174 -1.292 -58.436 1.00 53.12 197 ASP A C 1
ATOM 1518 O O . ASP A 1 197 ? 19.393 -1.072 -58.447 1.00 53.12 197 ASP A O 1
ATOM 1522 N N . GLU A 1 198 ? 17.642 -2.390 -58.991 1.00 49.81 198 GLU A N 1
ATOM 1523 C CA . GLU A 1 198 ? 18.360 -3.213 -59.948 1.00 49.81 198 GLU A CA 1
ATOM 1524 C C . GLU A 1 198 ? 18.996 -2.221 -60.919 1.00 49.81 198 GLU A C 1
ATOM 1526 O O . GLU A 1 198 ? 18.296 -1.301 -61.357 1.00 49.81 198 GLU A O 1
ATOM 1531 N N . PRO A 1 199 ? 20.296 -2.333 -61.245 1.00 43.72 199 PRO A N 1
ATOM 1532 C CA . PRO A 1 199 ? 20.922 -1.407 -62.165 1.00 43.72 199 PRO A CA 1
ATOM 1533 C C . PRO A 1 199 ? 20.118 -1.433 -63.458 1.00 43.72 199 PRO A C 1
ATOM 1535 O O . PRO A 1 199 ? 20.173 -2.382 -64.244 1.00 43.72 199 PRO A O 1
ATOM 1538 N N . GLN A 1 200 ? 19.323 -0.380 -63.625 1.00 42.59 200 GLN A N 1
ATOM 1539 C CA . GLN A 1 200 ? 18.453 -0.169 -64.754 1.00 42.59 200 GLN A CA 1
ATOM 1540 C C . GLN A 1 200 ? 19.341 -0.337 -65.990 1.00 42.59 200 GLN A C 1
ATOM 1542 O O . GLN A 1 200 ? 20.370 0.345 -66.081 1.00 42.59 200 GLN A O 1
ATOM 1547 N N . PRO A 1 201 ? 19.042 -1.276 -66.908 1.00 44.59 201 PRO A N 1
ATOM 1548 C CA . PRO A 1 201 ? 19.901 -1.491 -68.056 1.00 44.59 201 PRO A CA 1
ATOM 1549 C C . PRO A 1 201 ? 20.007 -0.162 -68.795 1.00 44.59 201 PRO A C 1
ATOM 1551 O O . PRO A 1 201 ? 18.986 0.427 -69.157 1.00 44.59 201 PRO A O 1
ATOM 1554 N N . GLU A 1 202 ? 21.246 0.315 -68.958 1.00 48.56 202 GLU A N 1
ATOM 1555 C CA . GLU A 1 202 ? 21.562 1.601 -69.571 1.00 48.56 202 GLU A CA 1
ATOM 1556 C C . GLU A 1 202 ? 20.642 1.867 -70.771 1.00 48.56 202 GLU A C 1
ATOM 1558 O O . GLU A 1 202 ? 20.484 0.985 -71.632 1.00 48.56 202 GLU A O 1
ATOM 1563 N N . PRO A 1 203 ? 20.049 3.069 -70.900 1.00 42.38 203 PRO A N 1
ATOM 1564 C CA . PRO A 1 203 ? 19.258 3.385 -72.071 1.00 42.38 203 PRO A CA 1
ATOM 1565 C C . PRO A 1 203 ? 20.184 3.327 -73.286 1.00 42.38 203 PRO A C 1
ATOM 1567 O O . PRO A 1 203 ? 20.991 4.227 -73.530 1.00 42.38 203 PRO A O 1
ATOM 1570 N N . LYS A 1 204 ? 20.074 2.237 -74.060 1.00 50.69 204 LYS A N 1
ATOM 1571 C CA . LYS A 1 204 ? 20.771 2.054 -75.333 1.00 50.69 204 LYS A CA 1
ATOM 1572 C C . LYS A 1 204 ? 20.550 3.315 -76.150 1.00 50.69 204 LYS A C 1
ATOM 1574 O O . LYS A 1 204 ? 19.426 3.586 -76.577 1.00 50.69 204 LYS A O 1
ATOM 1579 N N . LYS A 1 205 ? 21.626 4.087 -76.342 1.00 50.34 205 LYS A N 1
ATOM 1580 C CA . LYS A 1 205 ? 21.653 5.322 -77.130 1.00 50.34 205 LYS A CA 1
ATOM 1581 C C . LYS A 1 205 ? 20.965 5.058 -78.467 1.00 50.34 205 LYS A C 1
ATOM 1583 O O . LYS A 1 205 ? 21.558 4.489 -79.386 1.00 50.34 205 LYS A O 1
ATOM 1588 N N . ARG A 1 206 ? 19.697 5.465 -78.579 1.00 48.66 206 ARG A N 1
ATOM 1589 C CA . ARG A 1 206 ? 18.988 5.509 -79.855 1.00 48.66 206 ARG A CA 1
ATOM 1590 C C . ARG A 1 206 ? 19.793 6.447 -80.738 1.00 48.66 206 ARG A C 1
ATOM 1592 O O . ARG A 1 206 ? 19.954 7.624 -80.416 1.00 48.66 206 ARG A O 1
ATOM 1599 N N . ARG A 1 207 ? 20.366 5.899 -81.811 1.00 53.47 207 ARG A N 1
ATOM 1600 C CA . ARG A 1 207 ? 21.077 6.668 -82.835 1.00 53.47 207 ARG A CA 1
ATOM 1601 C C . ARG A 1 207 ? 20.096 7.730 -83.320 1.00 53.47 207 ARG A C 1
ATOM 1603 O O . ARG A 1 207 ? 19.090 7.389 -83.937 1.00 53.47 207 ARG A O 1
ATOM 1610 N N . LYS A 1 208 ? 20.346 8.988 -82.948 1.00 47.41 208 LYS A N 1
ATOM 1611 C CA . LYS A 1 208 ? 19.546 10.129 -83.391 1.00 47.41 208 LYS A CA 1
ATOM 1612 C C . LYS A 1 208 ? 19.532 10.095 -84.916 1.00 47.41 208 LYS A C 1
ATOM 1614 O O . LYS A 1 208 ? 20.596 10.041 -85.535 1.00 47.41 208 LYS A O 1
ATOM 1619 N N . ALA A 1 209 ? 18.337 10.067 -85.497 1.00 51.91 209 ALA A N 1
ATOM 1620 C CA . ALA A 1 209 ? 18.166 10.366 -86.906 1.00 51.91 209 ALA A CA 1
ATOM 1621 C C . ALA A 1 209 ? 18.793 11.746 -87.137 1.00 51.91 209 ALA A C 1
ATOM 1623 O O . ALA A 1 209 ? 18.437 12.710 -86.459 1.00 51.91 209 ALA A O 1
ATOM 1624 N N . VAL A 1 210 ? 19.804 11.802 -88.002 1.00 52.72 210 VAL A N 1
ATOM 1625 C CA . VAL A 1 210 ? 20.449 13.052 -88.402 1.00 52.72 210 VAL A CA 1
ATOM 1626 C C . VAL A 1 210 ? 19.430 13.788 -89.255 1.00 52.72 210 VAL A C 1
ATOM 1628 O O . VAL A 1 210 ? 19.275 13.495 -90.438 1.00 52.72 210 VAL A O 1
ATOM 1631 N N . THR A 1 211 ? 18.669 14.681 -88.632 1.00 54.12 211 THR A N 1
ATOM 1632 C CA . THR A 1 211 ? 17.869 15.655 -89.365 1.00 54.12 211 THR A CA 1
ATOM 1633 C C . THR A 1 211 ? 18.860 16.636 -89.989 1.00 54.12 211 THR A C 1
ATOM 1635 O O . THR A 1 211 ? 19.631 17.239 -89.238 1.00 54.12 211 THR A O 1
ATOM 1638 N N . PRO A 1 212 ? 18.921 16.759 -91.325 1.00 61.41 212 PRO A N 1
ATOM 1639 C CA . PRO A 1 212 ? 19.822 17.709 -91.960 1.00 61.41 212 PRO A CA 1
ATOM 1640 C C . PRO A 1 212 ? 19.505 19.125 -91.475 1.00 61.41 212 PRO A C 1
ATOM 1642 O O . PRO A 1 212 ? 18.340 19.476 -91.265 1.00 61.41 212 PRO A O 1
ATOM 1645 N N . HIS A 1 213 ? 20.554 19.916 -91.259 1.00 64.88 213 HIS A N 1
ATOM 1646 C CA . HIS A 1 213 ? 20.414 21.321 -90.908 1.00 64.88 213 HIS A CA 1
ATOM 1647 C C . HIS A 1 213 ? 19.772 22.051 -92.095 1.00 64.88 213 HIS A C 1
ATOM 1649 O O . HIS A 1 213 ? 20.046 21.741 -93.253 1.00 64.88 213 HIS A O 1
ATOM 1655 N N . TRP A 1 214 ? 18.882 23.002 -91.827 1.00 54.53 214 TRP A N 1
ATOM 1656 C CA . TRP A 1 214 ? 18.075 23.677 -92.851 1.00 54.53 214 TRP A CA 1
ATOM 1657 C C . TRP A 1 214 ? 18.912 24.479 -93.871 1.00 54.53 214 TRP A C 1
ATOM 1659 O O . TRP A 1 214 ? 18.416 24.782 -94.953 1.00 54.53 214 TRP A O 1
ATOM 1669 N N . GLU A 1 215 ? 20.188 24.755 -93.589 1.00 57.91 215 GLU A N 1
ATOM 1670 C CA . GLU A 1 215 ? 21.130 25.336 -94.561 1.00 57.91 215 GLU A CA 1
ATOM 1671 C C . GLU A 1 215 ? 21.579 24.339 -95.648 1.00 57.91 215 GLU A C 1
ATOM 1673 O O . GLU A 1 215 ? 21.797 24.743 -96.791 1.00 57.91 215 GLU A O 1
ATOM 1678 N N . ASP A 1 216 ? 21.623 23.031 -95.361 1.00 62.69 216 ASP A N 1
ATOM 1679 C CA . ASP A 1 216 ? 22.030 22.003 -96.338 1.00 62.69 216 ASP A CA 1
ATOM 1680 C C . ASP A 1 216 ? 20.956 21.762 -97.416 1.00 62.69 216 ASP A C 1
ATOM 1682 O O . ASP A 1 216 ? 21.248 21.323 -98.531 1.00 62.69 216 ASP A O 1
ATOM 1686 N N . VAL A 1 217 ? 19.695 22.084 -97.105 1.00 61.66 217 VAL A N 1
ATOM 1687 C CA . VAL A 1 217 ? 18.557 21.977 -98.034 1.00 61.66 217 VAL A CA 1
ATOM 1688 C C . VAL A 1 217 ? 18.510 23.163 -99.006 1.00 61.66 217 VAL A C 1
ATOM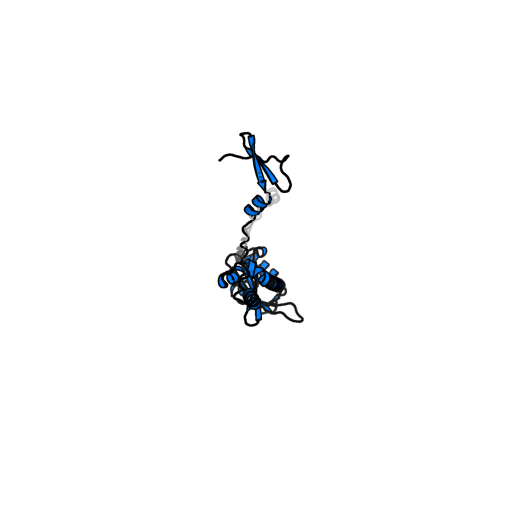 1690 O O . VAL A 1 217 ? 18.030 23.009 -100.127 1.00 61.66 217 VAL A O 1
ATOM 1693 N N . LEU A 1 218 ? 19.057 24.322 -98.625 1.00 61.94 218 LEU A N 1
ATOM 1694 C CA . LEU A 1 218 ? 19.080 25.523 -99.468 1.00 61.94 218 LEU A CA 1
ATOM 1695 C C . LEU A 1 218 ? 20.292 25.586 -100.410 1.00 61.94 218 LEU A C 1
ATOM 1697 O O . LEU A 1 218 ? 20.210 26.232 -101.451 1.00 61.94 218 LEU A O 1
ATOM 1701 N N . LEU A 1 219 ? 21.388 24.888 -100.095 1.00 62.66 219 LEU A N 1
ATOM 1702 C CA . LEU A 1 219 ? 22.618 24.902 -100.902 1.00 62.66 219 LEU A CA 1
ATOM 1703 C C . LEU A 1 219 ? 22.805 23.675 -101.812 1.00 62.66 219 LEU A C 1
ATOM 1705 O O . LEU A 1 219 ? 23.775 23.617 -102.561 1.00 62.66 219 LEU A O 1
ATOM 1709 N N . GLY A 1 220 ? 21.869 22.720 -101.820 1.00 56.03 220 GLY A N 1
ATOM 1710 C CA . GLY A 1 220 ? 21.765 21.713 -102.885 1.00 56.03 220 GLY A CA 1
ATOM 1711 C C . GLY A 1 220 ? 22.929 20.717 -103.005 1.00 56.03 220 GLY A C 1
ATOM 1712 O O . GLY A 1 220 ? 23.140 20.166 -104.086 1.00 56.03 220 GLY A O 1
ATOM 1713 N N . VAL A 1 221 ? 23.670 20.434 -101.929 1.00 60.84 221 VAL A N 1
ATOM 1714 C CA . VAL A 1 221 ? 24.799 19.484 -101.949 1.00 60.84 221 VAL A CA 1
ATOM 1715 C C . VAL A 1 221 ? 24.506 18.290 -101.037 1.00 60.84 221 VAL A C 1
ATOM 1717 O O . VAL A 1 221 ? 24.433 18.415 -99.820 1.00 60.84 221 VAL A O 1
ATOM 1720 N N . ARG A 1 222 ? 24.336 17.090 -101.611 1.00 52.09 222 ARG A N 1
ATOM 1721 C CA . ARG A 1 222 ? 24.148 15.848 -100.835 1.00 52.09 222 ARG A CA 1
ATOM 1722 C C . ARG A 1 222 ? 25.500 15.314 -100.347 1.00 52.09 222 ARG A C 1
ATOM 1724 O O . ARG A 1 222 ? 26.335 14.934 -101.166 1.00 52.09 222 ARG A O 1
ATOM 1731 N N . ALA A 1 223 ? 25.691 15.198 -99.032 1.00 50.50 223 ALA A N 1
ATOM 1732 C CA . ALA A 1 223 ? 26.843 14.505 -98.454 1.00 50.50 223 ALA A CA 1
ATOM 1733 C C . ALA A 1 223 ? 26.668 12.973 -98.532 1.00 50.50 223 ALA A C 1
ATOM 1735 O O . ALA A 1 223 ? 25.797 12.374 -97.903 1.00 50.50 223 ALA A O 1
ATOM 1736 N N . ASN A 1 224 ? 27.514 12.350 -99.350 1.00 42.38 224 ASN A N 1
ATOM 1737 C CA . ASN A 1 224 ? 27.656 10.912 -99.568 1.00 42.38 224 ASN A CA 1
ATOM 1738 C C . ASN A 1 224 ? 28.238 10.213 -98.320 1.00 42.38 224 ASN A C 1
ATOM 1740 O O . ASN A 1 224 ? 29.249 10.665 -97.785 1.00 42.38 224 ASN A O 1
ATOM 1744 N N . THR A 1 225 ? 27.663 9.088 -97.877 1.00 45.78 225 THR A N 1
ATOM 1745 C CA . THR A 1 225 ? 28.235 8.284 -96.778 1.00 45.78 225 THR A CA 1
ATOM 1746 C C . THR A 1 225 ? 28.921 7.037 -97.338 1.00 45.78 225 THR A C 1
ATOM 1748 O O . THR A 1 225 ? 28.274 6.134 -97.860 1.00 45.78 225 THR A O 1
ATOM 1751 N N . LYS A 1 226 ? 30.254 6.970 -97.229 1.00 40.72 226 LYS A N 1
ATOM 1752 C CA . LYS A 1 226 ? 31.050 5.771 -97.533 1.00 40.72 226 LYS A CA 1
ATOM 1753 C C . LYS A 1 226 ? 31.807 5.357 -96.267 1.00 40.72 226 LYS A C 1
ATOM 1755 O O . LYS A 1 226 ? 32.590 6.139 -95.740 1.00 40.72 226 LYS A O 1
ATOM 1760 N N . ARG A 1 227 ? 31.562 4.140 -95.769 1.00 40.16 227 ARG A N 1
ATOM 1761 C CA . ARG A 1 227 ? 32.358 3.476 -94.714 1.00 40.16 227 ARG A CA 1
ATOM 1762 C C . ARG A 1 227 ? 33.308 2.460 -95.361 1.00 40.16 227 ARG A C 1
ATOM 1764 O O . ARG A 1 227 ? 32.832 1.710 -96.214 1.00 40.16 227 ARG A O 1
ATOM 1771 N N . PRO A 1 228 ? 34.582 2.355 -94.948 1.00 55.34 228 PRO A N 1
ATOM 1772 C CA . PRO A 1 228 ? 35.359 1.139 -95.140 1.00 55.34 228 PRO A CA 1
ATOM 1773 C C . PRO A 1 228 ? 35.185 0.182 -93.944 1.00 55.34 228 PRO A C 1
ATOM 1775 O O . PRO A 1 228 ? 34.732 0.593 -92.873 1.00 55.34 228 PRO A O 1
ATOM 1778 N N . ARG A 1 229 ? 35.465 -1.101 -94.201 1.00 46.62 229 ARG A N 1
ATOM 1779 C CA . ARG A 1 229 ? 35.434 -2.221 -93.248 1.00 46.62 229 ARG A CA 1
ATOM 1780 C C . ARG A 1 229 ? 36.631 -2.202 -92.312 1.00 46.62 229 ARG A C 1
ATOM 1782 O O . ARG A 1 229 ? 37.712 -1.796 -92.788 1.00 46.62 229 ARG A O 1
#

Sequence (229 aa):
MRELHLVRSESTGSTLVLESPEGDRYSLAIDEVRSFLSPAEEKSEPRALPLRPRDIQDRIRGGATVSQVAEQMGVPEARVEPYAHPVLLERARIAELAKNSHPVREDGPARLSLWEVLATALAARGEDLTTSRWDAHREAGGQWIVVVTWGDHRAEWTLQNHTSASATTVARNPVASELMAPPRPAAVAAEEPPAEDEPQPEPKKRRKAVTPHWEDVLLGVRANTKRPR